Protein AF-A0A1E7EYI9-F1 (afdb_monomer_lite)

Foldseek 3Di:
DVVVVVLVVVLVVLVVVCCVVWNFDKDKDWPQADPVRDTDIDIDGHTPDPVNVVSVVVSLVSVLVVLVVVLVVLVVCVVVVPPDPLSVLVNVLSVLLNVLSVVVVVQCVVQPPDPVSNVVSVVVSVVVNVVSSVCSNCVVVVVVVVVVPPDPPPPVPPPDDDDDDDDDDDDDDDDDDDPDDDPPDPDPPPPPDPVCVVVVVVVVVVVVVVVVVVVVVPDD

pLDDT: mean 71.04, std 18.63, range [28.47, 92.75]

Radius of gyration: 35.85 Å; chains: 1; bounding box: 92×40×116 Å

Sequence (220 aa):
MMPFIVLLALNFIFLIVWTVKDPLVWKRIDLGRDSEGTFLSVGLCAASGKTSAVMFGLIVTINIVAVAFASVQAYQTRHLSVAYHESKFVGLSLASILQSLLIGIPLLFITNQNSVAKYSIRTILVFAICMSVLCFIFLPKMNRGKNTTGHTNRSSSFMSGSRRGKSNITSSNMTQSTDGNIKSSRYIKVRSNGNNTAVNEEIERLKEEVKRLQIIVAQP

Organism: NCBI:txid635003

Structure (mmCIF, N/CA/C/O backbone):
data_AF-A0A1E7EYI9-F1
#
_entry.id   AF-A0A1E7EYI9-F1
#
loop_
_atom_site.group_PDB
_atom_site.id
_atom_site.type_symbol
_atom_site.label_atom_id
_atom_site.label_alt_id
_atom_site.label_comp_id
_atom_site.label_asym_id
_atom_site.label_entity_id
_atom_site.label_seq_id
_atom_site.pdbx_PDB_ins_code
_atom_site.Cartn_x
_atom_site.Cartn_y
_atom_site.Cartn_z
_atom_site.occupancy
_atom_site.B_iso_or_equiv
_atom_site.auth_seq_id
_atom_site.auth_comp_id
_atom_site.auth_asym_id
_atom_site.auth_atom_id
_atom_site.pdbx_PDB_model_num
ATOM 1 N N . MET A 1 1 ? -13.500 -12.392 13.249 1.00 69.69 1 MET A N 1
ATOM 2 C CA . MET A 1 1 ? -12.487 -13.279 12.629 1.00 69.69 1 MET A CA 1
ATOM 3 C C . MET A 1 1 ? -12.899 -13.721 11.227 1.00 69.69 1 MET A C 1
ATOM 5 O O . MET A 1 1 ? -12.177 -13.415 10.293 1.00 69.69 1 MET A O 1
ATOM 9 N N . MET A 1 2 ? -14.064 -14.362 11.053 1.00 80.56 2 MET A N 1
ATOM 10 C CA . MET A 1 2 ? -14.561 -14.817 9.739 1.00 80.56 2 MET A CA 1
ATOM 11 C C . MET A 1 2 ? -14.474 -13.783 8.594 1.00 80.56 2 MET A C 1
ATOM 13 O O . MET A 1 2 ? -13.880 -14.114 7.572 1.00 80.56 2 MET A O 1
ATOM 17 N N . PRO A 1 3 ? -14.947 -12.525 8.737 1.00 83.62 3 PRO A N 1
ATOM 18 C CA . PRO A 1 3 ? -14.882 -11.558 7.633 1.00 83.62 3 PRO A CA 1
ATOM 19 C C . PRO A 1 3 ? -13.445 -11.200 7.225 1.00 83.62 3 PRO A C 1
ATOM 21 O O . PRO A 1 3 ? -13.175 -10.959 6.053 1.00 83.62 3 PRO A O 1
ATOM 24 N N . PHE A 1 4 ? -12.505 -11.217 8.174 1.00 82.69 4 PHE A N 1
ATOM 25 C CA . PHE A 1 4 ? -11.091 -10.961 7.903 1.00 82.69 4 PHE A CA 1
ATOM 26 C C . PHE A 1 4 ? -10.456 -12.098 7.094 1.00 82.69 4 PHE A C 1
ATOM 28 O O . PHE A 1 4 ? -9.744 -11.843 6.128 1.00 82.69 4 PHE A O 1
ATOM 35 N N . ILE A 1 5 ? -10.761 -13.350 7.450 1.00 87.06 5 ILE A N 1
ATOM 36 C CA . ILE A 1 5 ? -10.254 -14.535 6.744 1.00 87.06 5 ILE A CA 1
ATOM 37 C C . ILE A 1 5 ? -10.774 -14.563 5.305 1.00 87.06 5 ILE A C 1
ATOM 39 O O . ILE A 1 5 ? -9.998 -14.803 4.386 1.00 87.06 5 ILE A O 1
ATOM 43 N N . VAL A 1 6 ? -12.060 -14.265 5.099 1.00 88.62 6 VAL A N 1
ATOM 44 C CA . VAL A 1 6 ? -12.665 -14.211 3.758 1.00 88.62 6 VAL A CA 1
ATOM 45 C C . VAL A 1 6 ? -11.989 -13.144 2.891 1.00 88.62 6 VAL A C 1
ATOM 47 O O . VAL A 1 6 ? -11.629 -13.419 1.748 1.00 88.62 6 VAL A O 1
ATOM 50 N N . LEU A 1 7 ? -11.754 -11.948 3.438 1.00 84.94 7 LEU A N 1
ATOM 51 C CA . LEU A 1 7 ? -11.106 -10.849 2.716 1.00 84.94 7 LEU A CA 1
ATOM 52 C C . LEU A 1 7 ? -9.644 -11.178 2.365 1.00 84.94 7 LEU A C 1
ATOM 54 O O . LEU A 1 7 ? -9.193 -10.907 1.248 1.00 84.94 7 LEU A O 1
ATOM 58 N N . LEU A 1 8 ? -8.916 -11.801 3.295 1.00 86.12 8 LEU A N 1
ATOM 59 C CA . LEU A 1 8 ? -7.543 -12.255 3.081 1.00 86.12 8 LEU A CA 1
ATOM 60 C C . LEU A 1 8 ? -7.473 -13.353 2.010 1.00 86.12 8 LEU A C 1
ATOM 62 O O . LEU A 1 8 ? -6.647 -13.269 1.103 1.00 86.12 8 LEU A O 1
ATOM 66 N N . ALA A 1 9 ? -8.356 -14.351 2.088 1.00 89.62 9 ALA A N 1
ATOM 67 C CA . ALA A 1 9 ? -8.424 -15.443 1.123 1.00 89.62 9 ALA A CA 1
ATOM 68 C C . ALA A 1 9 ? -8.726 -14.920 -0.287 1.00 89.62 9 ALA A C 1
ATOM 70 O O . ALA A 1 9 ? -8.059 -15.308 -1.242 1.00 89.62 9 ALA A O 1
ATOM 71 N N . LEU A 1 10 ? -9.666 -13.980 -0.414 1.00 88.12 10 LEU A N 1
ATOM 72 C CA . LEU A 1 10 ? -9.989 -13.350 -1.691 1.00 88.12 10 LEU A CA 1
ATOM 73 C C . LEU A 1 10 ? -8.782 -12.601 -2.278 1.00 88.12 10 LEU A C 1
ATOM 75 O O . LEU A 1 10 ? -8.483 -12.777 -3.456 1.00 88.12 10 LEU A O 1
ATOM 79 N N . ASN A 1 11 ? -8.036 -11.839 -1.470 1.00 88.88 11 ASN A N 1
ATOM 80 C CA . ASN A 1 11 ? -6.804 -11.178 -1.928 1.00 88.88 11 ASN A CA 1
ATOM 81 C C . ASN A 1 11 ? -5.748 -12.183 -2.407 1.00 88.88 11 ASN A C 1
ATOM 83 O O . ASN A 1 11 ? -5.130 -11.971 -3.449 1.00 88.88 11 ASN A O 1
ATOM 87 N N . PHE A 1 12 ? -5.566 -13.288 -1.680 1.00 89.06 12 PHE A N 1
ATOM 88 C CA . PHE A 1 12 ? -4.648 -14.356 -2.077 1.00 89.06 12 PHE A CA 1
ATOM 89 C C . PHE A 1 12 ? -5.051 -15.000 -3.403 1.00 89.06 12 PHE A C 1
ATOM 91 O O . PHE A 1 12 ? -4.204 -15.175 -4.274 1.00 89.06 12 PHE A O 1
ATOM 98 N N . ILE A 1 13 ? -6.335 -15.311 -3.585 1.00 91.00 13 ILE A N 1
ATOM 99 C CA . ILE A 1 13 ? -6.849 -15.885 -4.833 1.00 91.00 13 ILE A CA 1
ATOM 100 C C . ILE A 1 13 ? -6.611 -14.917 -5.998 1.00 91.00 13 ILE A C 1
ATOM 102 O O . ILE A 1 13 ? -6.106 -15.333 -7.036 1.00 91.00 13 ILE A O 1
ATOM 106 N N . PHE A 1 14 ? -6.895 -13.623 -5.820 1.00 87.38 14 PHE A N 1
ATOM 107 C CA . PHE A 1 14 ? -6.623 -12.602 -6.838 1.00 87.38 14 PHE A CA 1
ATOM 108 C C . PHE A 1 14 ? -5.134 -12.507 -7.193 1.00 87.38 14 PHE A C 1
ATOM 110 O O . PHE A 1 14 ? -4.786 -12.449 -8.373 1.00 87.38 14 PHE A O 1
ATOM 117 N N . LEU A 1 15 ? -4.254 -12.540 -6.188 1.00 87.69 15 LEU A N 1
ATOM 118 C CA . LEU A 1 15 ? -2.804 -12.559 -6.389 1.00 87.69 15 LEU A CA 1
ATOM 119 C C . LEU A 1 15 ? -2.351 -13.805 -7.156 1.00 87.69 15 LEU A C 1
ATOM 121 O O . LEU A 1 15 ? -1.538 -13.676 -8.065 1.00 87.69 15 LEU A O 1
ATOM 125 N N . ILE A 1 16 ? -2.899 -14.981 -6.837 1.00 89.12 16 ILE A N 1
ATOM 126 C CA . ILE A 1 16 ? -2.586 -16.243 -7.525 1.00 89.12 16 ILE A CA 1
ATOM 127 C C . ILE A 1 16 ? -3.058 -16.207 -8.982 1.00 89.12 16 ILE A C 1
ATOM 129 O O . ILE A 1 16 ? -2.317 -16.581 -9.888 1.00 89.12 16 ILE A O 1
ATOM 133 N N . VAL A 1 17 ? -4.279 -15.735 -9.241 1.00 89.31 17 VAL A N 1
ATOM 134 C CA . VAL A 1 17 ? -4.793 -15.605 -10.613 1.00 89.31 17 VAL A CA 1
ATOM 135 C C . VAL A 1 17 ? -3.907 -14.663 -11.426 1.00 89.31 17 VAL A C 1
ATOM 137 O O . VAL A 1 17 ? -3.595 -14.963 -12.579 1.00 89.31 17 VAL A O 1
ATOM 140 N N . TRP A 1 18 ? -3.458 -13.557 -10.826 1.00 86.94 18 TRP A N 1
ATOM 141 C CA . TRP A 1 18 ? -2.554 -12.623 -11.487 1.00 86.94 18 TRP A CA 1
ATOM 142 C C . TRP A 1 18 ? -1.176 -13.239 -11.761 1.00 86.94 18 TRP A C 1
ATOM 144 O O . TRP A 1 18 ? -0.714 -13.161 -12.896 1.00 86.94 18 TRP A O 1
ATOM 154 N N . THR A 1 19 ? -0.548 -13.914 -10.792 1.00 85.56 19 THR A N 1
ATOM 155 C CA . THR A 1 19 ? 0.770 -14.542 -10.997 1.00 85.56 19 THR A CA 1
ATOM 156 C C . THR A 1 19 ? 0.746 -15.680 -12.014 1.00 85.56 19 THR A C 1
ATOM 158 O O . THR A 1 19 ? 1.740 -15.877 -12.709 1.00 85.56 19 THR A O 1
ATOM 161 N N . VAL A 1 20 ? -0.375 -16.398 -12.147 1.00 87.31 20 VAL A N 1
ATOM 162 C CA . VAL A 1 20 ? -0.543 -17.454 -13.159 1.00 87.31 20 VAL A CA 1
ATOM 163 C C . VAL A 1 20 ? -0.826 -16.876 -14.550 1.00 87.31 20 VAL A C 1
ATOM 165 O O . VAL A 1 20 ? -0.319 -17.399 -15.541 1.00 87.31 20 VAL A O 1
ATOM 168 N N . LYS A 1 21 ? -1.642 -15.817 -14.658 1.00 85.00 21 LYS A N 1
ATOM 169 C CA . LYS A 1 21 ? -2.025 -15.229 -15.955 1.00 85.00 21 LYS A CA 1
ATOM 170 C C . LYS A 1 21 ? -0.984 -14.270 -16.532 1.00 85.00 21 LYS A C 1
ATOM 172 O O . LYS A 1 21 ? -0.848 -14.223 -17.750 1.00 85.00 21 LYS A O 1
ATOM 177 N N . ASP A 1 22 ? -0.291 -13.504 -15.694 1.00 84.06 22 ASP A N 1
ATOM 178 C CA . ASP A 1 22 ? 0.732 -12.535 -16.111 1.00 84.06 22 ASP A CA 1
ATOM 179 C C . ASP A 1 22 ? 1.918 -12.586 -15.128 1.00 84.06 22 ASP A C 1
ATOM 181 O O . ASP A 1 22 ? 2.028 -11.742 -14.228 1.00 84.06 22 ASP A O 1
ATOM 185 N N . PRO A 1 23 ? 2.782 -13.617 -15.240 1.00 85.31 23 PRO A N 1
ATOM 186 C CA . PRO A 1 23 ? 3.937 -13.756 -14.369 1.00 85.31 23 PRO A CA 1
ATOM 187 C C . PRO A 1 23 ? 4.899 -12.582 -14.567 1.00 85.31 23 PRO A C 1
ATOM 189 O O . PRO A 1 23 ? 5.148 -12.117 -15.680 1.00 85.31 23 PRO A O 1
ATOM 192 N N . LEU A 1 24 ? 5.483 -12.110 -13.467 1.00 82.69 24 LEU A N 1
ATOM 193 C CA . LEU A 1 24 ? 6.462 -11.032 -13.501 1.00 82.69 24 LEU A CA 1
ATOM 194 C C . LEU A 1 24 ? 7.796 -11.579 -14.037 1.00 82.69 24 LEU A C 1
ATOM 196 O O . LEU A 1 24 ? 8.537 -12.243 -13.314 1.00 82.69 24 LEU A O 1
ATOM 200 N N . VAL A 1 25 ? 8.091 -11.330 -15.313 1.00 85.81 25 VAL A N 1
ATOM 201 C CA . VAL A 1 25 ? 9.287 -11.867 -15.981 1.00 85.81 25 VAL A CA 1
ATOM 202 C C . VAL A 1 25 ? 10.478 -10.934 -15.774 1.00 85.81 25 VAL A C 1
ATOM 204 O O . VAL A 1 25 ? 10.350 -9.708 -15.825 1.00 85.81 25 VAL A O 1
ATOM 207 N N . TRP A 1 26 ? 11.658 -11.515 -15.561 1.00 83.38 26 TRP A N 1
ATOM 208 C CA . TRP A 1 26 ? 12.913 -10.769 -15.551 1.00 83.38 26 TRP A CA 1
ATOM 209 C C . TRP A 1 26 ? 13.211 -10.202 -16.943 1.00 83.38 26 TRP A C 1
ATOM 211 O O . TRP A 1 26 ? 13.339 -10.948 -17.915 1.00 83.38 26 TRP A O 1
ATOM 221 N N . LYS A 1 27 ? 13.343 -8.879 -17.037 1.00 83.88 27 LYS A N 1
ATOM 222 C CA . LYS A 1 27 ? 13.753 -8.161 -18.242 1.00 83.88 27 LYS A CA 1
ATOM 223 C C . LYS A 1 27 ? 14.987 -7.324 -17.949 1.00 83.88 27 LYS A C 1
ATOM 225 O O . LYS A 1 27 ? 15.098 -6.678 -16.909 1.00 83.88 27 LYS A O 1
ATOM 230 N N . ARG A 1 28 ? 15.915 -7.330 -18.898 1.00 80.94 28 ARG A N 1
ATOM 231 C CA . ARG A 1 28 ? 17.113 -6.500 -18.871 1.00 80.94 28 ARG A CA 1
ATOM 232 C C . ARG A 1 28 ? 16.882 -5.308 -19.797 1.00 80.94 28 ARG A C 1
ATOM 234 O O . ARG A 1 28 ? 16.432 -5.498 -20.922 1.00 80.94 28 ARG A O 1
ATOM 241 N N . ILE A 1 29 ? 17.113 -4.103 -19.288 1.00 81.12 29 ILE A N 1
ATOM 242 C CA . ILE A 1 29 ? 16.983 -2.854 -20.037 1.00 81.12 29 ILE A CA 1
ATOM 243 C C . ILE A 1 29 ? 18.345 -2.192 -20.099 1.00 81.12 29 ILE A C 1
ATOM 245 O O . ILE A 1 29 ? 18.996 -1.998 -19.069 1.00 81.12 29 ILE A O 1
ATOM 249 N N . ASP A 1 30 ? 18.746 -1.826 -21.305 1.00 80.75 30 ASP A N 1
ATOM 250 C CA . ASP A 1 30 ? 20.013 -1.159 -21.542 1.00 80.75 30 ASP A CA 1
ATOM 251 C C . ASP A 1 30 ? 19.820 0.347 -21.357 1.00 80.75 30 ASP A C 1
ATOM 253 O O . ASP A 1 30 ? 19.007 0.976 -22.032 1.00 80.75 30 ASP A O 1
ATOM 257 N N . LEU A 1 31 ? 20.548 0.920 -20.397 1.00 77.38 31 LEU A N 1
ATOM 258 C CA . LEU A 1 31 ? 20.521 2.348 -20.066 1.00 77.38 31 LEU A CA 1
ATOM 259 C C . LEU A 1 31 ? 21.464 3.170 -20.958 1.00 77.38 31 LEU A C 1
ATOM 261 O O . LEU A 1 31 ? 21.611 4.373 -20.761 1.00 77.38 31 LEU A O 1
ATOM 265 N N . GLY A 1 32 ? 22.090 2.527 -21.944 1.00 80.12 32 GLY A N 1
ATOM 266 C CA . GLY A 1 32 ? 23.050 3.140 -22.849 1.00 80.12 32 GLY A CA 1
ATOM 267 C C . GLY A 1 32 ? 24.494 2.911 -22.415 1.00 80.12 32 GLY A C 1
ATOM 268 O O . GLY A 1 32 ? 24.833 1.900 -21.795 1.00 80.12 32 GLY A O 1
ATOM 269 N N . ARG A 1 33 ? 25.362 3.835 -22.819 1.00 79.94 33 ARG A N 1
ATOM 270 C CA . ARG A 1 33 ? 26.811 3.760 -22.648 1.00 79.94 33 ARG A CA 1
ATOM 271 C C . ARG A 1 33 ? 27.258 4.815 -21.641 1.00 79.94 33 ARG A C 1
ATOM 273 O O . ARG A 1 33 ? 26.866 5.971 -21.770 1.00 79.94 33 ARG A O 1
ATOM 280 N N . ASP A 1 34 ? 28.051 4.403 -20.661 1.00 77.69 34 ASP A N 1
ATOM 281 C CA . ASP A 1 34 ? 28.654 5.311 -19.684 1.00 77.69 34 ASP A CA 1
ATOM 282 C C . ASP A 1 34 ? 29.734 6.194 -20.343 1.00 77.69 34 ASP A C 1
ATOM 284 O O . ASP A 1 34 ? 30.169 5.909 -21.463 1.00 77.69 34 ASP A O 1
ATOM 288 N N . SER A 1 35 ? 30.197 7.247 -19.665 1.00 78.62 35 SER A N 1
ATOM 289 C CA . SER A 1 35 ? 31.243 8.160 -20.172 1.00 78.62 35 SER A CA 1
ATOM 290 C C . SER A 1 35 ? 32.548 7.445 -20.564 1.00 78.62 35 SER A C 1
ATOM 292 O O . SER A 1 35 ? 33.260 7.909 -21.450 1.00 78.62 35 SER A O 1
ATOM 294 N N . GLU A 1 36 ? 32.810 6.282 -19.964 1.00 81.44 36 GLU A N 1
ATOM 295 C CA . GLU A 1 36 ? 33.945 5.380 -20.223 1.00 81.44 36 GLU A CA 1
ATOM 296 C C . GLU A 1 36 ? 33.729 4.417 -21.410 1.00 81.44 36 GLU A C 1
ATOM 298 O O . GLU A 1 36 ? 34.591 3.609 -21.742 1.00 81.44 36 GLU A O 1
ATOM 303 N N . GLY A 1 37 ? 32.565 4.443 -22.062 1.00 77.88 37 GLY A N 1
ATOM 304 C CA . GLY A 1 37 ? 32.274 3.553 -23.186 1.00 77.88 37 GLY A CA 1
ATOM 305 C C . GLY A 1 37 ? 31.673 2.190 -22.812 1.00 77.88 37 GLY A C 1
ATOM 306 O O . GLY A 1 37 ? 31.303 1.416 -23.702 1.00 77.88 37 GLY A O 1
ATOM 307 N N . THR A 1 38 ? 31.504 1.915 -21.517 1.00 80.31 38 THR A N 1
ATOM 308 C CA . THR A 1 38 ? 30.941 0.661 -20.991 1.00 80.31 38 THR A CA 1
ATOM 309 C C . THR A 1 38 ? 29.417 0.622 -21.126 1.00 80.31 38 THR A C 1
ATOM 311 O O . THR A 1 38 ? 28.736 1.620 -20.904 1.00 80.31 38 THR A O 1
ATOM 314 N N . PHE A 1 39 ? 28.857 -0.538 -21.481 1.00 77.25 39 PHE A N 1
ATOM 315 C CA . PHE A 1 39 ? 27.406 -0.738 -21.546 1.00 77.25 39 PHE A CA 1
ATOM 316 C C . PHE A 1 39 ? 26.809 -0.839 -20.136 1.00 77.25 39 PHE A C 1
ATOM 318 O O . PHE A 1 39 ? 27.132 -1.765 -19.389 1.00 77.25 39 PHE A O 1
ATOM 325 N N . LEU A 1 40 ? 25.912 0.085 -19.782 1.00 80.25 40 LEU A N 1
ATOM 326 C CA . LEU A 1 40 ? 25.174 0.054 -18.524 1.00 80.25 40 LEU A CA 1
ATOM 327 C C . LEU A 1 40 ? 23.829 -0.637 -18.749 1.00 80.25 40 LEU A C 1
ATOM 329 O O . LEU A 1 40 ? 22.999 -0.182 -19.534 1.00 80.25 40 LEU A O 1
ATOM 333 N N . SER A 1 41 ? 23.597 -1.739 -18.042 1.00 79.75 41 SER A N 1
ATOM 334 C CA . SER A 1 41 ? 22.381 -2.536 -18.187 1.00 79.75 41 SER A CA 1
ATOM 335 C C . SER A 1 41 ? 21.798 -2.856 -16.817 1.00 79.75 41 SER A C 1
ATOM 337 O O . SER A 1 41 ? 22.518 -3.292 -15.917 1.00 79.75 41 SER A O 1
ATOM 339 N N . VAL A 1 42 ? 20.494 -2.628 -16.641 1.00 82.19 42 VAL A N 1
ATOM 340 C CA . VAL A 1 42 ? 19.778 -2.897 -15.387 1.00 82.19 42 VAL A CA 1
ATOM 341 C C . VAL A 1 42 ? 18.760 -4.004 -15.577 1.00 82.19 42 VAL A C 1
ATOM 343 O O . VAL A 1 42 ? 18.064 -4.088 -16.586 1.00 82.19 42 VAL A O 1
ATOM 346 N N . GLY A 1 43 ? 18.665 -4.870 -14.577 1.00 82.44 43 GLY A N 1
ATOM 347 C CA . GLY A 1 43 ? 17.665 -5.920 -14.535 1.00 82.44 43 GLY A CA 1
ATOM 348 C C . GLY A 1 43 ? 16.470 -5.514 -13.688 1.00 82.44 43 GLY A C 1
ATOM 349 O O . GLY A 1 43 ? 16.636 -5.052 -12.559 1.00 82.44 43 GLY A O 1
ATOM 350 N N . LEU A 1 44 ? 15.264 -5.689 -14.221 1.00 83.56 44 LEU A N 1
ATOM 351 C CA . LEU A 1 44 ? 14.034 -5.516 -13.465 1.00 83.56 44 LEU A CA 1
ATOM 352 C C . LEU A 1 44 ? 12.994 -6.571 -13.821 1.00 83.56 44 LEU A C 1
ATOM 354 O O . LEU A 1 44 ? 12.940 -7.072 -14.939 1.00 83.56 44 LEU A O 1
ATOM 358 N N . CYS A 1 45 ? 12.139 -6.904 -12.861 1.00 84.94 45 CYS A N 1
ATOM 359 C CA . CYS A 1 45 ? 10.975 -7.731 -13.141 1.00 84.94 45 CYS A CA 1
ATOM 360 C C . CYS A 1 45 ? 9.853 -6.830 -13.660 1.00 84.94 45 CYS A C 1
ATOM 362 O O . CYS A 1 45 ? 9.371 -5.952 -12.939 1.00 84.94 45 CYS A O 1
ATOM 364 N N . ALA A 1 46 ? 9.448 -7.040 -14.908 1.00 79.00 46 ALA A N 1
ATOM 365 C CA . ALA A 1 46 ? 8.352 -6.319 -15.535 1.00 79.00 46 ALA A CA 1
ATOM 366 C C . ALA A 1 46 ? 7.357 -7.310 -16.121 1.00 79.00 46 ALA A C 1
ATOM 368 O O . ALA A 1 46 ? 7.723 -8.237 -16.843 1.00 79.00 46 ALA A O 1
ATOM 369 N N . ALA A 1 47 ? 6.081 -7.071 -15.848 1.00 80.06 47 ALA A N 1
ATOM 370 C CA . ALA A 1 47 ? 5.022 -7.754 -16.561 1.00 80.06 47 ALA A CA 1
ATOM 371 C C . ALA A 1 47 ? 4.947 -7.232 -18.004 1.00 80.06 47 ALA A C 1
ATOM 373 O O . ALA A 1 47 ? 5.234 -6.064 -18.283 1.00 80.06 47 ALA A O 1
ATOM 374 N N . SER A 1 48 ? 4.610 -8.118 -18.939 1.00 72.62 48 SER A N 1
ATOM 375 C CA . SER A 1 48 ? 4.574 -7.783 -20.369 1.00 72.62 48 SER A CA 1
ATOM 376 C C . SER A 1 48 ? 3.273 -7.095 -20.785 1.00 72.62 48 SER A C 1
ATOM 378 O O . SER A 1 48 ? 3.278 -6.345 -21.758 1.00 72.62 48 SER A O 1
ATOM 380 N N . GLY A 1 49 ? 2.162 -7.341 -20.083 1.00 74.62 49 GLY A N 1
ATOM 381 C CA . GLY A 1 49 ? 0.842 -6.846 -20.472 1.00 74.62 49 GLY A CA 1
ATOM 382 C C . GLY A 1 49 ? 0.436 -5.539 -19.790 1.00 74.62 49 GLY A C 1
ATOM 383 O O . GLY A 1 49 ? 0.715 -5.327 -18.612 1.00 74.62 49 GLY A O 1
ATOM 384 N N . LYS A 1 50 ? -0.350 -4.703 -20.490 1.00 78.06 50 LYS A N 1
ATOM 385 C CA . LYS A 1 50 ? -1.115 -3.590 -19.876 1.00 78.06 50 LYS A CA 1
ATOM 386 C C . LYS A 1 50 ? -2.060 -4.097 -18.776 1.00 78.06 50 LYS A C 1
ATOM 388 O O . LYS A 1 50 ? -2.331 -3.386 -17.813 1.00 78.06 50 LYS A O 1
ATOM 393 N N . THR A 1 51 ? -2.503 -5.347 -18.902 1.00 79.94 51 THR A N 1
ATOM 394 C CA . THR A 1 51 ? -3.337 -6.063 -17.934 1.00 79.94 51 THR A CA 1
ATOM 395 C C . THR A 1 51 ? -2.704 -6.113 -16.543 1.00 79.94 51 THR A C 1
ATOM 397 O O . THR A 1 51 ? -3.411 -5.886 -15.567 1.00 79.94 51 THR A O 1
ATOM 400 N N . SER A 1 52 ? -1.387 -6.312 -16.423 1.00 80.31 52 SER A N 1
ATOM 401 C CA . SER A 1 52 ? -0.704 -6.317 -15.120 1.00 80.31 52 SER A CA 1
ATOM 402 C C . SER A 1 52 ? -0.813 -5.003 -14.355 1.00 80.31 52 SER A C 1
ATOM 404 O O . SER A 1 52 ? -1.045 -5.016 -13.151 1.00 80.31 52 SER A O 1
ATOM 406 N N . ALA A 1 53 ? -0.674 -3.867 -15.042 1.00 82.25 53 ALA A N 1
ATOM 407 C CA . ALA A 1 53 ? -0.761 -2.554 -14.419 1.00 82.25 53 ALA A CA 1
ATOM 408 C C . ALA A 1 53 ? -2.183 -2.296 -13.902 1.00 82.25 53 ALA A C 1
ATOM 410 O O . ALA A 1 53 ? -2.354 -1.781 -12.798 1.00 82.25 53 ALA A O 1
ATOM 411 N N . VAL A 1 54 ? -3.196 -2.720 -14.668 1.00 85.88 54 VAL A N 1
ATOM 412 C CA . VAL A 1 54 ? -4.610 -2.643 -14.269 1.00 85.88 54 VAL A CA 1
ATOM 413 C C . VAL A 1 54 ? -4.895 -3.556 -13.073 1.00 85.88 54 VAL A C 1
ATOM 415 O O . VAL A 1 54 ? -5.513 -3.112 -12.110 1.00 85.88 54 VAL A O 1
ATOM 418 N N . MET A 1 55 ? -4.413 -4.802 -13.092 1.00 83.81 55 MET A N 1
ATOM 419 C CA . MET A 1 55 ? -4.601 -5.764 -11.995 1.00 83.81 55 MET A CA 1
ATOM 420 C C . MET A 1 55 ? -3.904 -5.313 -10.711 1.00 83.81 55 MET A C 1
ATOM 422 O O . MET A 1 55 ? -4.502 -5.347 -9.637 1.00 83.81 55 MET A O 1
ATOM 426 N N . PHE A 1 56 ? -2.668 -4.821 -10.819 1.00 84.38 56 PHE A N 1
ATOM 427 C CA . PHE A 1 56 ? -1.945 -4.231 -9.697 1.00 84.38 56 PHE A CA 1
ATOM 428 C C . PHE A 1 56 ? -2.697 -3.029 -9.119 1.00 84.38 56 PHE A C 1
ATOM 430 O O . PHE A 1 56 ? -2.890 -2.951 -7.907 1.00 84.38 56 PHE A O 1
ATOM 437 N N . GLY A 1 57 ? -3.166 -2.122 -9.983 1.00 86.94 57 GLY A N 1
ATOM 438 C CA . GLY A 1 57 ? -3.972 -0.974 -9.577 1.00 86.94 57 GLY A CA 1
ATOM 439 C C . GLY A 1 57 ? -5.234 -1.397 -8.828 1.00 86.94 57 GLY A C 1
ATOM 440 O O . GLY A 1 57 ? -5.486 -0.897 -7.737 1.00 86.94 57 GLY A O 1
ATOM 441 N N . LEU A 1 58 ? -5.970 -2.379 -9.354 1.00 87.44 58 LEU A N 1
ATOM 442 C CA . LEU A 1 58 ? -7.184 -2.906 -8.731 1.00 87.44 58 LEU A CA 1
ATOM 443 C C . LEU A 1 58 ? -6.912 -3.495 -7.339 1.00 87.44 58 LEU A C 1
ATOM 445 O O . LEU A 1 58 ? -7.633 -3.186 -6.392 1.00 87.44 58 LEU A O 1
ATOM 449 N N . ILE A 1 59 ? -5.854 -4.300 -7.195 1.00 87.56 59 ILE A N 1
ATOM 450 C CA . ILE A 1 59 ? -5.446 -4.873 -5.904 1.00 87.56 59 ILE A CA 1
ATOM 451 C C . ILE A 1 59 ? -5.111 -3.759 -4.912 1.00 87.56 59 ILE A C 1
ATOM 453 O O . ILE A 1 59 ? -5.591 -3.777 -3.778 1.00 87.56 59 ILE A O 1
ATOM 457 N N . VAL A 1 60 ? -4.321 -2.769 -5.331 1.00 87.25 60 VAL A N 1
ATOM 458 C CA . VAL A 1 60 ? -3.966 -1.622 -4.488 1.00 87.25 60 VAL A CA 1
ATOM 459 C C . VAL A 1 60 ? -5.221 -0.861 -4.057 1.00 87.25 60 VAL A C 1
ATOM 461 O O . VAL A 1 60 ? -5.380 -0.587 -2.869 1.00 87.25 60 VAL A O 1
ATOM 464 N N . THR A 1 61 ? -6.153 -0.588 -4.974 1.00 88.50 61 THR A N 1
ATOM 465 C CA . THR A 1 61 ? -7.422 0.083 -4.664 1.00 88.50 61 THR A CA 1
ATOM 466 C C . THR A 1 61 ? -8.251 -0.706 -3.653 1.00 88.50 61 THR A C 1
ATOM 468 O O . THR A 1 61 ? -8.691 -0.130 -2.660 1.00 88.50 61 THR A O 1
ATOM 471 N N . ILE A 1 62 ? -8.426 -2.017 -3.846 1.00 88.12 62 ILE A N 1
ATOM 472 C CA . ILE A 1 62 ? -9.180 -2.875 -2.916 1.00 88.12 62 ILE A CA 1
ATOM 473 C C . ILE A 1 62 ? -8.545 -2.850 -1.520 1.00 88.12 62 ILE A C 1
ATOM 475 O O . ILE A 1 62 ? -9.254 -2.715 -0.523 1.00 88.12 62 ILE A O 1
ATOM 479 N N . ASN A 1 63 ? -7.215 -2.924 -1.434 1.00 87.88 63 ASN A N 1
ATOM 480 C CA . ASN A 1 63 ? -6.502 -2.886 -0.158 1.00 87.88 63 ASN A CA 1
ATOM 481 C C . ASN A 1 63 ? -6.627 -1.522 0.536 1.00 87.88 63 ASN A C 1
ATOM 483 O O . ASN A 1 63 ? -6.850 -1.472 1.744 1.00 87.88 63 ASN A O 1
ATOM 487 N N . ILE A 1 64 ? -6.560 -0.414 -0.208 1.00 87.50 64 ILE A N 1
ATOM 488 C CA . ILE A 1 64 ? -6.771 0.932 0.346 1.00 87.50 64 ILE A CA 1
ATOM 489 C C . ILE A 1 64 ? -8.196 1.081 0.878 1.00 87.50 64 ILE A C 1
ATOM 491 O O . ILE A 1 64 ? -8.378 1.563 1.994 1.00 87.50 64 ILE A O 1
ATOM 495 N N . VAL A 1 65 ? -9.202 0.639 0.119 1.00 89.12 65 VAL A N 1
ATOM 496 C CA . VAL A 1 65 ? -10.607 0.678 0.553 1.00 89.12 65 VAL A CA 1
ATOM 497 C C . VAL A 1 65 ? -10.809 -0.178 1.803 1.00 89.12 65 VAL A C 1
ATOM 499 O O . VAL A 1 65 ? -11.465 0.266 2.744 1.00 89.12 65 VAL A O 1
ATOM 502 N N . ALA A 1 66 ? -10.199 -1.364 1.866 1.00 87.62 66 ALA A N 1
ATOM 503 C CA . ALA A 1 66 ? -10.253 -2.222 3.046 1.00 87.62 66 ALA A CA 1
ATOM 504 C C . ALA A 1 66 ? -9.620 -1.550 4.279 1.00 87.62 66 ALA A C 1
ATOM 506 O O . ALA A 1 66 ? -10.211 -1.563 5.360 1.00 87.62 66 ALA A O 1
ATOM 507 N N . VAL A 1 67 ? -8.456 -0.911 4.120 1.00 85.75 67 VAL A N 1
ATOM 508 C CA . VAL A 1 67 ? -7.788 -0.156 5.195 1.00 85.75 67 VAL A CA 1
ATOM 509 C C . VAL A 1 67 ? -8.613 1.063 5.616 1.00 85.75 67 VAL A C 1
ATOM 511 O O . VAL A 1 67 ? -8.735 1.337 6.811 1.00 85.75 67 VAL A O 1
ATOM 514 N N . ALA A 1 68 ? -9.226 1.780 4.674 1.00 87.12 68 ALA A N 1
ATOM 515 C CA . ALA A 1 68 ? -10.106 2.907 4.965 1.00 87.12 68 ALA A CA 1
ATOM 516 C C . ALA A 1 68 ? -11.350 2.456 5.745 1.00 87.12 68 ALA A C 1
ATOM 518 O O . ALA A 1 68 ? -11.684 3.044 6.771 1.00 87.12 68 ALA A O 1
ATOM 519 N N . PHE A 1 69 ? -11.986 1.360 5.327 1.00 88.06 69 PHE A N 1
ATOM 520 C CA . PHE A 1 69 ? -13.124 0.774 6.029 1.00 88.06 69 PHE A CA 1
ATOM 521 C C . PHE A 1 69 ? -12.749 0.307 7.442 1.00 88.06 69 PHE A C 1
ATOM 523 O O . PHE A 1 69 ? -13.478 0.579 8.396 1.00 88.06 69 PHE A O 1
ATOM 530 N N . ALA A 1 70 ? -11.580 -0.318 7.608 1.00 84.25 70 ALA A N 1
ATOM 531 C CA . ALA A 1 70 ? -11.045 -0.678 8.921 1.00 84.25 70 ALA A CA 1
ATOM 532 C C . ALA A 1 70 ? -10.789 0.559 9.798 1.00 84.25 70 ALA A C 1
ATOM 534 O O . ALA A 1 70 ? -11.069 0.544 10.996 1.00 84.25 70 ALA A O 1
ATOM 535 N N . SER A 1 71 ? -10.314 1.652 9.199 1.00 84.94 71 SER A N 1
ATOM 536 C CA . SER A 1 71 ? -10.082 2.923 9.891 1.00 84.94 71 SER A CA 1
ATOM 537 C C . SER A 1 71 ? -11.397 3.570 10.341 1.00 84.94 71 SER A C 1
ATOM 539 O O . SER A 1 71 ? -11.482 4.062 11.464 1.00 84.94 71 SER A O 1
ATOM 541 N N . VAL A 1 72 ? -12.447 3.514 9.512 1.00 85.12 72 VAL A N 1
ATOM 542 C CA . VAL A 1 72 ? -13.801 3.980 9.863 1.00 85.12 72 VAL A CA 1
ATOM 543 C C . VAL A 1 72 ? -14.395 3.141 10.990 1.00 85.12 72 VAL A C 1
ATOM 545 O O . VAL A 1 72 ? -14.906 3.704 11.954 1.00 85.12 72 VAL A O 1
ATOM 548 N N . GLN A 1 73 ? -14.279 1.813 10.929 1.00 83.94 73 GLN A N 1
ATOM 549 C CA . GLN A 1 73 ? -14.712 0.939 12.022 1.00 83.94 73 GLN A CA 1
ATOM 550 C C . GLN A 1 73 ? -13.959 1.247 13.319 1.00 83.94 73 GLN A C 1
ATOM 552 O O . GLN A 1 73 ? -14.570 1.364 14.380 1.00 83.94 73 GLN A O 1
ATOM 557 N N . ALA A 1 74 ? -12.642 1.446 13.249 1.00 80.56 74 ALA A N 1
ATOM 558 C CA . ALA A 1 74 ? -11.848 1.826 14.412 1.00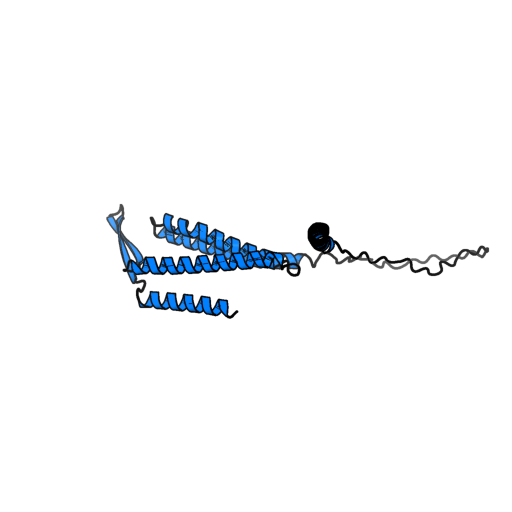 80.56 74 ALA A CA 1
ATOM 559 C C . ALA A 1 74 ? -12.255 3.202 14.968 1.00 80.56 74 ALA A C 1
ATOM 561 O O . ALA A 1 74 ? -12.297 3.384 16.186 1.00 80.56 74 ALA A O 1
ATOM 562 N N . TYR A 1 75 ? -12.611 4.153 14.098 1.00 77.62 75 TYR A N 1
ATOM 563 C CA . TYR A 1 75 ? -13.121 5.462 14.500 1.00 77.62 75 TYR A CA 1
ATOM 564 C C . TYR A 1 75 ? -14.490 5.357 15.179 1.00 77.62 75 TYR A C 1
ATOM 566 O O . TYR A 1 75 ? -14.687 5.930 16.248 1.00 77.62 75 TYR A O 1
ATOM 574 N N . GLN A 1 76 ? -15.412 4.576 14.614 1.00 78.62 76 GLN A N 1
ATOM 575 C CA . GLN A 1 76 ? -16.714 4.322 15.225 1.00 78.62 76 GLN A CA 1
ATOM 576 C C . GLN A 1 76 ? -16.541 3.623 16.575 1.00 78.62 76 GLN A C 1
ATOM 578 O O . GLN A 1 76 ? -17.108 4.059 17.560 1.00 78.62 76 GLN A O 1
ATOM 583 N N . THR A 1 77 ? -15.657 2.642 16.711 1.00 72.44 77 THR A N 1
ATOM 584 C CA . THR A 1 77 ? -15.467 1.939 17.995 1.00 72.44 77 THR A CA 1
ATOM 585 C C . THR A 1 77 ? -14.831 2.826 19.088 1.00 72.44 77 THR A C 1
ATOM 587 O O . THR A 1 77 ? -14.813 2.464 20.265 1.00 72.44 77 THR A O 1
ATOM 590 N N . ARG A 1 78 ? -14.352 4.035 18.747 1.00 66.25 78 ARG A N 1
ATOM 591 C CA . ARG A 1 78 ? -13.768 4.994 19.699 1.00 66.25 78 ARG A CA 1
ATOM 592 C C . ARG A 1 78 ? -14.776 5.536 20.717 1.00 66.25 78 ARG A C 1
ATOM 594 O O . ARG A 1 78 ? -14.360 5.857 21.829 1.00 66.25 78 ARG A O 1
ATOM 601 N N . HIS A 1 79 ? -16.062 5.654 20.369 1.00 61.69 79 HIS A N 1
ATOM 602 C CA . HIS A 1 79 ? -17.079 6.183 21.293 1.00 61.69 79 HIS A CA 1
ATOM 603 C C . HIS A 1 79 ? -17.566 5.134 22.305 1.00 61.69 79 HIS A C 1
ATOM 605 O O . HIS A 1 79 ? -17.894 5.481 23.434 1.00 61.69 79 HIS A O 1
ATOM 611 N N . LEU A 1 80 ? -17.509 3.846 21.950 1.00 62.00 80 LEU A N 1
ATOM 612 C CA . LEU A 1 80 ? -17.867 2.726 22.833 1.00 62.00 80 LEU A CA 1
ATOM 613 C C . LEU A 1 80 ? -16.742 2.355 23.821 1.00 62.00 80 LEU A C 1
ATOM 615 O O . LEU A 1 80 ? -16.900 1.464 24.652 1.00 62.00 80 LEU A O 1
ATOM 619 N N . SER A 1 81 ? -15.588 3.034 23.765 1.00 56.53 81 SER A N 1
ATOM 620 C CA . SER A 1 81 ? -14.361 2.635 24.470 1.00 56.53 81 SER A CA 1
ATOM 621 C C . SER A 1 81 ? -14.298 3.037 25.953 1.00 56.53 81 SER A C 1
ATOM 623 O O . SER A 1 81 ? -13.198 3.195 26.493 1.00 56.53 81 SER A O 1
ATOM 625 N N . VAL A 1 82 ? -15.435 3.201 26.633 1.00 53.34 82 VAL A N 1
ATOM 626 C CA . VAL A 1 82 ? -15.487 3.609 28.053 1.00 53.34 82 VAL A CA 1
ATOM 627 C C . VAL A 1 82 ? -14.710 2.647 28.974 1.00 53.34 82 VAL A C 1
ATOM 629 O O . VAL A 1 82 ? -14.296 3.045 30.058 1.00 53.34 82 VAL A O 1
ATOM 632 N N . ALA A 1 83 ? -14.423 1.419 28.516 1.00 55.53 83 ALA A N 1
ATOM 633 C CA . ALA A 1 83 ? -13.691 0.396 29.268 1.00 55.53 83 ALA A CA 1
ATOM 634 C C . ALA A 1 83 ? -12.204 0.197 28.879 1.00 55.53 83 ALA A C 1
ATOM 636 O O . ALA A 1 83 ? -11.453 -0.376 29.664 1.00 55.53 83 ALA A O 1
ATOM 637 N N . TYR A 1 84 ? -11.729 0.668 27.714 1.00 55.25 84 TYR A N 1
ATOM 638 C CA . TYR A 1 84 ? -10.363 0.373 27.241 1.00 55.25 84 TYR A CA 1
ATOM 639 C C . TYR A 1 84 ? -9.691 1.590 26.595 1.00 55.25 84 TYR A C 1
ATOM 641 O O . TYR A 1 84 ? -9.880 1.889 25.414 1.00 55.25 84 TYR A O 1
ATOM 649 N N . HIS A 1 85 ? -8.796 2.232 27.354 1.00 57.12 85 HIS A N 1
ATOM 650 C CA . HIS A 1 85 ? -7.848 3.247 26.867 1.00 57.12 85 HIS A CA 1
ATOM 651 C C . HIS A 1 85 ? -6.943 2.758 25.709 1.00 57.12 85 HIS A C 1
ATOM 653 O O . HIS A 1 85 ? -6.272 3.570 25.080 1.00 57.12 85 HIS A O 1
ATOM 659 N N . GLU A 1 86 ? -6.936 1.458 25.401 1.00 64.94 86 GLU A N 1
ATOM 660 C CA . GLU A 1 86 ? -6.151 0.815 24.331 1.00 64.94 86 GLU A CA 1
ATOM 661 C C . GLU A 1 86 ? -6.708 1.093 22.932 1.00 64.94 86 GLU A C 1
ATOM 663 O O . GLU A 1 86 ? -5.953 1.302 21.984 1.00 64.94 86 GLU A O 1
ATOM 668 N N . SER A 1 87 ? -8.031 1.187 22.817 1.00 66.50 87 SER A N 1
ATOM 669 C CA . SER A 1 87 ? -8.758 1.317 21.548 1.00 66.50 87 SER A CA 1
ATOM 670 C C . SER A 1 87 ? -8.389 2.593 20.779 1.00 66.50 87 SER A C 1
ATOM 672 O O . SER A 1 87 ? -8.360 2.610 19.550 1.00 66.50 87 SER A O 1
ATOM 674 N N . LYS A 1 88 ? -8.043 3.667 21.505 1.00 69.44 88 LYS A N 1
ATOM 675 C CA . LYS A 1 88 ? -7.619 4.948 20.916 1.00 69.44 88 LYS A CA 1
ATOM 676 C C . LYS A 1 88 ? -6.277 4.840 20.187 1.00 69.44 88 LYS A C 1
ATOM 678 O O . LYS A 1 88 ? -6.104 5.482 19.155 1.00 69.44 88 LYS A O 1
ATOM 683 N N . PHE A 1 89 ? -5.352 4.022 20.690 1.00 73.06 89 PHE A N 1
ATOM 684 C CA . PHE A 1 89 ? -4.039 3.824 20.068 1.00 73.06 89 PHE A CA 1
ATOM 685 C C . PHE A 1 89 ? -4.129 2.955 18.814 1.00 73.06 89 PHE A C 1
ATOM 687 O O . PHE A 1 89 ? -3.411 3.205 17.851 1.00 73.06 89 PHE A O 1
ATOM 694 N N . VAL A 1 90 ? -5.065 2.001 18.787 1.00 77.44 90 VAL A N 1
ATOM 695 C CA . VAL A 1 90 ? -5.357 1.189 17.594 1.00 77.44 90 VAL A CA 1
ATOM 696 C C . VAL A 1 90 ? -5.966 2.043 16.476 1.00 77.44 90 VAL A C 1
ATOM 698 O O . VAL A 1 90 ? -5.583 1.918 15.318 1.00 77.44 90 VAL A O 1
ATOM 701 N N . GLY A 1 91 ? -6.872 2.967 16.810 1.00 75.06 91 GLY A N 1
ATOM 702 C CA . GLY A 1 91 ? -7.380 3.931 15.829 1.00 75.06 91 GLY A CA 1
ATOM 703 C C . GLY A 1 91 ? -6.285 4.859 15.288 1.00 75.06 91 GLY A C 1
ATOM 704 O O . GLY A 1 91 ? -6.272 5.172 14.100 1.00 75.06 91 GLY A O 1
ATOM 705 N N . LEU A 1 92 ? -5.336 5.263 16.141 1.00 77.25 92 LEU A N 1
ATOM 706 C CA . LEU A 1 92 ? -4.211 6.109 15.739 1.00 77.25 92 LEU A CA 1
ATOM 707 C C . LEU A 1 92 ? -3.220 5.366 14.829 1.00 77.25 92 LEU A C 1
ATOM 709 O O . LEU A 1 92 ? -2.780 5.936 13.834 1.00 77.25 92 LEU A O 1
ATOM 713 N N . SER A 1 93 ? -2.913 4.096 15.112 1.00 82.50 93 SER A N 1
ATOM 714 C CA . SER A 1 93 ? -2.025 3.299 14.258 1.00 82.50 93 SER A CA 1
ATOM 715 C C . SER A 1 93 ? -2.623 3.059 12.868 1.00 82.50 93 SER A C 1
ATOM 717 O O . SER A 1 93 ? -1.908 3.175 11.873 1.00 82.50 93 SER A O 1
ATOM 719 N N . LEU A 1 94 ? -3.936 2.815 12.771 1.00 82.69 94 LEU A N 1
ATOM 720 C CA . LEU A 1 94 ? -4.650 2.713 11.491 1.00 82.69 94 LEU A CA 1
ATOM 721 C C . LEU A 1 94 ? -4.613 4.027 10.697 1.00 82.69 94 LEU A C 1
ATOM 723 O O . LEU A 1 94 ? -4.370 4.005 9.490 1.00 82.69 94 LEU A O 1
ATOM 727 N N . ALA A 1 95 ? -4.762 5.174 11.366 1.00 83.25 95 ALA A N 1
ATOM 728 C CA . ALA A 1 95 ? -4.625 6.482 10.726 1.00 83.25 95 ALA A CA 1
ATOM 729 C C . ALA A 1 95 ? -3.206 6.713 10.168 1.00 83.25 95 ALA A C 1
ATOM 731 O O . ALA A 1 95 ? -3.058 7.221 9.057 1.00 83.25 95 ALA A O 1
ATOM 732 N N . SER A 1 96 ? -2.161 6.280 10.884 1.00 84.69 96 SER A N 1
ATOM 733 C CA . SER A 1 96 ? -0.777 6.348 10.394 1.00 84.69 96 SER A CA 1
ATOM 734 C C . SER A 1 96 ? -0.534 5.456 9.174 1.00 84.69 96 SER A C 1
ATOM 736 O O . SER A 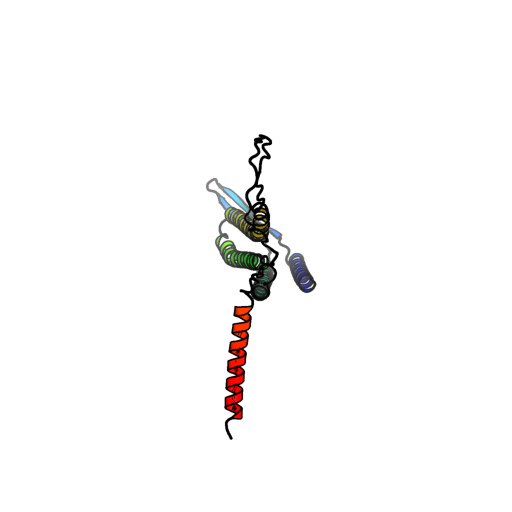1 96 ? 0.198 5.852 8.265 1.00 84.69 96 SER A O 1
ATOM 738 N N . ILE A 1 97 ? -1.162 4.276 9.113 1.00 85.44 97 ILE A N 1
ATOM 739 C CA . ILE A 1 97 ? -1.108 3.401 7.930 1.00 85.44 97 ILE A CA 1
ATOM 740 C C . ILE A 1 97 ? -1.783 4.089 6.740 1.00 85.44 97 ILE A C 1
ATOM 742 O O . ILE A 1 97 ? -1.204 4.139 5.656 1.00 85.44 97 ILE A O 1
ATOM 746 N N . LEU A 1 98 ? -2.965 4.677 6.940 1.00 86.00 98 LEU A N 1
ATOM 747 C CA . LEU A 1 98 ? -3.689 5.394 5.889 1.00 86.00 98 LEU A CA 1
ATOM 748 C C . LEU A 1 98 ? -2.887 6.589 5.344 1.00 86.00 98 LEU A C 1
ATOM 750 O O . LEU A 1 98 ? -2.758 6.746 4.130 1.00 86.00 98 LEU A O 1
ATOM 754 N N . GLN A 1 99 ? -2.291 7.396 6.228 1.00 88.44 99 GLN A N 1
ATOM 755 C CA . GLN A 1 99 ? -1.418 8.511 5.846 1.00 88.44 99 GLN A CA 1
ATOM 756 C C . GLN A 1 99 ? -0.195 8.029 5.053 1.00 88.44 99 GLN A C 1
ATOM 758 O O . GLN A 1 99 ? 0.199 8.641 4.060 1.00 88.44 99 GLN A O 1
ATOM 763 N N . SER A 1 100 ? 0.388 6.905 5.468 1.00 86.69 100 SER A N 1
ATOM 764 C CA . SER A 1 100 ? 1.544 6.310 4.800 1.00 86.69 100 SER A CA 1
ATOM 765 C C . SER A 1 100 ? 1.214 5.800 3.396 1.00 86.69 100 SER A C 1
ATOM 767 O O . SER A 1 100 ? 2.040 5.924 2.495 1.00 86.69 100 SER A O 1
ATOM 769 N N . LEU A 1 101 ? 0.003 5.274 3.180 1.00 86.81 101 LEU A N 1
ATOM 770 C CA . LEU A 1 101 ? -0.482 4.886 1.850 1.00 86.81 1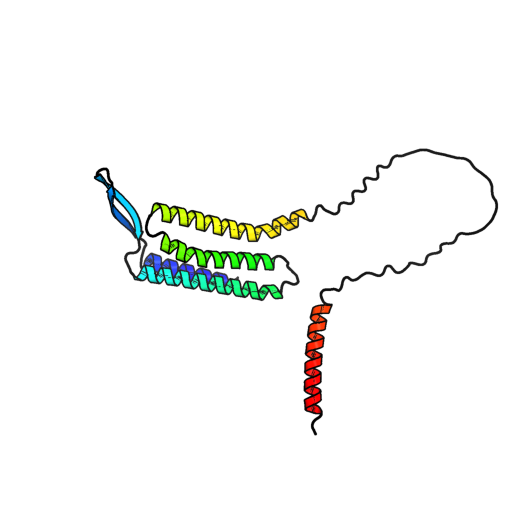01 LEU A CA 1
ATOM 771 C C . LEU A 1 101 ? -0.673 6.110 0.942 1.00 86.81 101 LEU A C 1
ATOM 773 O O . LEU A 1 101 ? -0.246 6.084 -0.211 1.00 86.81 101 LEU A O 1
ATOM 777 N N . LEU A 1 102 ? -1.241 7.197 1.474 1.00 87.50 102 LEU A N 1
ATOM 778 C CA . LEU A 1 102 ? -1.420 8.463 0.751 1.00 87.50 102 LEU A CA 1
ATOM 779 C C . LEU A 1 102 ? -0.095 9.068 0.274 1.00 87.50 102 LEU A C 1
ATOM 781 O O . LEU A 1 102 ? -0.023 9.564 -0.845 1.00 87.50 102 LEU A O 1
ATOM 785 N N . ILE A 1 103 ? 0.954 9.006 1.099 1.00 89.69 103 ILE A N 1
ATOM 786 C CA . ILE A 1 103 ? 2.294 9.507 0.751 1.00 89.69 103 ILE A CA 1
ATOM 787 C C . ILE A 1 103 ? 3.059 8.494 -0.118 1.00 89.69 103 ILE A C 1
ATOM 789 O O . ILE A 1 103 ? 3.806 8.878 -1.016 1.00 89.69 103 ILE A O 1
ATOM 793 N N . GLY A 1 104 ? 2.867 7.194 0.110 1.00 85.56 104 GLY A N 1
ATOM 794 C CA . GLY A 1 104 ? 3.594 6.133 -0.586 1.00 85.56 104 GLY A CA 1
ATOM 795 C C . GLY A 1 104 ? 3.309 6.064 -2.088 1.00 85.56 104 GLY A C 1
ATOM 796 O O . GLY A 1 104 ? 4.231 5.837 -2.869 1.00 85.56 104 GLY A O 1
ATOM 797 N N . ILE A 1 105 ? 2.063 6.302 -2.514 1.00 85.94 105 ILE A N 1
ATOM 798 C CA . ILE A 1 105 ? 1.664 6.268 -3.934 1.00 85.94 105 ILE A CA 1
ATOM 799 C C . ILE A 1 105 ? 2.402 7.326 -4.781 1.00 85.94 105 ILE A C 1
ATOM 801 O O . ILE A 1 105 ? 3.071 6.940 -5.745 1.00 85.94 105 ILE A O 1
ATOM 805 N N . PRO A 1 106 ? 2.354 8.635 -4.460 1.00 87.56 106 PRO A N 1
ATOM 806 C CA . PRO A 1 106 ? 3.091 9.643 -5.223 1.00 87.56 106 PRO A CA 1
ATOM 807 C C . PRO A 1 106 ? 4.608 9.455 -5.102 1.00 87.56 106 PRO A C 1
ATOM 809 O O . PRO A 1 106 ? 5.334 9.671 -6.074 1.00 87.56 106 PRO A O 1
ATOM 812 N N . LEU A 1 107 ? 5.096 8.971 -3.954 1.00 86.56 107 LEU A N 1
ATOM 813 C CA . LEU A 1 107 ? 6.515 8.676 -3.759 1.00 86.56 107 LEU A CA 1
ATOM 814 C C . LEU A 1 107 ? 7.011 7.533 -4.666 1.00 86.56 107 LEU A C 1
ATOM 816 O O . LEU A 1 107 ? 8.146 7.549 -5.142 1.00 86.56 107 LEU A O 1
ATOM 820 N N . LEU A 1 108 ? 6.159 6.551 -4.960 1.00 82.81 108 LEU A N 1
ATOM 821 C CA . LEU A 1 108 ? 6.458 5.496 -5.930 1.00 82.81 108 LEU A CA 1
ATOM 822 C C . LEU A 1 108 ? 6.468 6.011 -7.374 1.00 82.81 108 LEU A C 1
ATOM 824 O O . LEU A 1 108 ? 7.217 5.483 -8.196 1.00 82.81 108 LEU A O 1
ATOM 828 N N . PHE A 1 109 ? 5.659 7.025 -7.679 1.00 84.38 109 PHE A N 1
ATOM 829 C CA . PHE A 1 109 ? 5.585 7.623 -9.010 1.00 84.38 109 PHE A CA 1
ATOM 830 C C . PHE A 1 109 ? 6.809 8.497 -9.319 1.00 84.38 109 PHE A C 1
ATOM 832 O O . PHE A 1 109 ? 7.398 8.374 -10.393 1.00 84.38 109 PHE A O 1
ATOM 839 N N . ILE A 1 110 ? 7.243 9.322 -8.359 1.00 86.38 110 ILE A N 1
ATOM 840 C CA . ILE A 1 110 ? 8.362 10.260 -8.552 1.00 86.38 110 ILE A CA 1
ATOM 841 C C . ILE A 1 110 ? 9.710 9.551 -8.751 1.00 86.38 110 ILE A C 1
ATOM 843 O O . ILE A 1 110 ? 10.580 10.035 -9.469 1.00 86.38 110 ILE A O 1
ATOM 847 N N . THR A 1 111 ? 9.888 8.365 -8.166 1.00 82.44 111 THR A N 1
ATOM 848 C CA . THR A 1 111 ? 11.171 7.644 -8.171 1.00 82.44 111 THR A CA 1
ATOM 849 C C . THR A 1 111 ? 11.415 6.783 -9.425 1.00 82.44 111 THR A C 1
ATOM 851 O O . THR A 1 111 ? 12.322 5.955 -9.465 1.00 82.44 111 THR A O 1
ATOM 854 N N . ASN A 1 112 ? 10.637 6.957 -10.495 1.00 73.75 112 ASN A N 1
ATOM 855 C CA . ASN A 1 112 ? 10.788 6.144 -11.710 1.00 73.75 112 ASN A CA 1
ATOM 856 C C . ASN A 1 112 ? 12.060 6.422 -12.533 1.00 73.75 112 ASN A C 1
ATOM 858 O O . ASN A 1 112 ? 12.347 5.651 -13.442 1.00 73.75 112 ASN A O 1
ATOM 862 N N . GLN A 1 113 ? 12.826 7.468 -12.212 1.00 74.00 113 GLN A N 1
ATOM 863 C CA . GLN A 1 113 ? 13.978 7.904 -13.013 1.00 74.00 113 GLN A CA 1
ATOM 864 C C . GLN A 1 113 ? 15.261 7.095 -12.757 1.00 74.00 113 GLN A C 1
ATOM 866 O O . GLN A 1 113 ? 16.060 6.921 -13.666 1.00 74.00 113 GLN A O 1
ATOM 871 N N . ASN A 1 114 ? 15.466 6.575 -11.539 1.00 78.56 114 ASN A N 1
ATOM 872 C CA . ASN A 1 114 ? 16.699 5.873 -11.159 1.00 78.56 114 ASN A CA 1
ATOM 873 C C . ASN A 1 114 ? 16.384 4.591 -10.380 1.00 78.56 114 ASN A C 1
ATOM 875 O O . ASN A 1 114 ? 15.752 4.639 -9.324 1.00 78.56 114 ASN A O 1
ATOM 879 N N . SER A 1 115 ? 16.866 3.440 -10.858 1.00 80.44 115 SER A N 1
ATOM 880 C CA . SER A 1 115 ? 16.633 2.125 -10.234 1.00 80.44 115 SER A CA 1
ATOM 881 C C . SER A 1 115 ? 17.198 2.033 -8.810 1.00 80.44 115 SER A C 1
ATOM 883 O O . SER A 1 115 ? 16.532 1.511 -7.914 1.00 80.44 115 SER A O 1
ATOM 885 N N . VAL A 1 116 ? 18.383 2.608 -8.583 1.00 83.38 116 VAL A N 1
ATOM 886 C CA . VAL A 1 116 ? 19.038 2.669 -7.266 1.00 83.38 116 VAL A CA 1
ATOM 887 C C . VAL A 1 116 ? 18.222 3.515 -6.286 1.00 83.38 116 VAL A C 1
ATOM 889 O O . VAL A 1 116 ? 17.915 3.070 -5.179 1.00 83.38 116 VAL A O 1
ATOM 892 N N . ALA A 1 117 ? 17.794 4.708 -6.710 1.00 85.44 117 ALA A N 1
ATOM 893 C CA . ALA A 1 117 ? 16.976 5.594 -5.882 1.00 85.44 117 ALA A CA 1
ATOM 894 C C . ALA A 1 117 ? 15.622 4.951 -5.542 1.00 85.44 117 ALA A C 1
ATOM 896 O O . ALA A 1 117 ? 15.190 4.984 -4.390 1.00 85.44 117 ALA A O 1
ATOM 897 N N . LYS A 1 118 ? 14.995 4.290 -6.522 1.00 85.25 118 LYS A N 1
ATOM 898 C CA . LYS A 1 118 ? 13.730 3.566 -6.363 1.00 85.25 118 LYS A CA 1
ATOM 899 C C . LYS A 1 118 ? 13.808 2.475 -5.311 1.00 85.25 118 LYS A C 1
ATOM 901 O O . LYS A 1 118 ? 12.885 2.341 -4.509 1.00 85.25 118 LYS A O 1
ATOM 906 N N . TYR A 1 119 ? 14.890 1.702 -5.302 1.00 87.31 119 TYR A N 1
ATOM 907 C CA . TYR A 1 119 ? 15.097 0.666 -4.298 1.00 87.31 119 TYR A CA 1
ATOM 908 C C . TYR A 1 119 ? 15.303 1.259 -2.897 1.00 87.31 119 TYR A C 1
ATOM 910 O O . TYR A 1 119 ? 14.595 0.873 -1.966 1.00 87.31 119 TYR A O 1
ATOM 918 N N . SER A 1 120 ? 16.202 2.239 -2.750 1.00 89.69 120 SER A N 1
ATOM 919 C CA . SER A 1 120 ? 16.466 2.874 -1.449 1.00 89.69 120 SER A CA 1
ATOM 920 C C . SER A 1 120 ? 15.221 3.527 -0.854 1.00 89.69 120 SER A C 1
ATOM 922 O O . SER A 1 120 ? 14.896 3.291 0.309 1.00 89.69 120 SER A O 1
ATOM 924 N N . ILE A 1 121 ?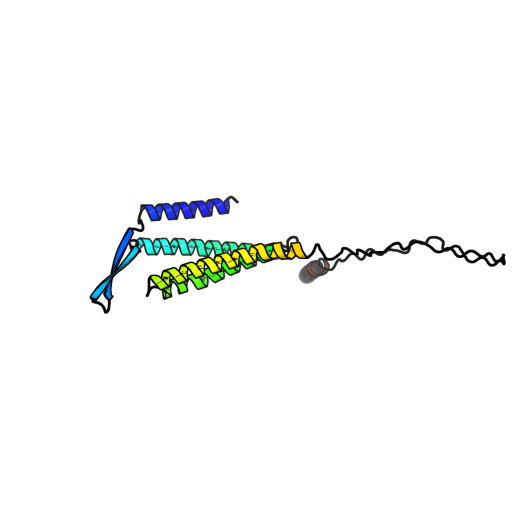 14.481 4.299 -1.654 1.00 89.75 121 ILE A N 1
ATOM 925 C CA . ILE A 1 121 ? 13.275 4.999 -1.197 1.00 89.75 121 ILE A CA 1
ATOM 926 C C . ILE A 1 121 ? 12.200 4.001 -0.757 1.00 89.75 121 ILE A C 1
ATOM 928 O O . ILE A 1 121 ? 11.598 4.185 0.298 1.00 89.75 121 ILE A O 1
ATOM 932 N N . ARG A 1 122 ? 11.984 2.915 -1.513 1.00 88.19 122 ARG A N 1
ATOM 933 C CA . ARG A 1 122 ? 11.020 1.865 -1.142 1.00 88.19 122 ARG A CA 1
ATOM 934 C C . ARG A 1 122 ? 11.372 1.206 0.187 1.00 88.19 122 ARG A C 1
ATOM 936 O O . ARG A 1 122 ? 10.491 1.029 1.022 1.00 88.19 122 ARG A O 1
ATOM 943 N N . THR A 1 123 ? 12.640 0.869 0.392 1.00 91.25 123 THR A N 1
ATOM 944 C CA . THR A 1 123 ? 13.098 0.211 1.620 1.00 91.25 123 THR A CA 1
ATOM 945 C C . THR A 1 123 ? 12.947 1.125 2.834 1.00 91.25 123 THR A C 1
ATOM 947 O O . THR A 1 123 ? 12.375 0.710 3.840 1.00 91.25 123 THR A O 1
ATOM 950 N N . ILE A 1 124 ? 13.387 2.385 2.728 1.00 91.50 124 ILE A N 1
ATOM 951 C CA . ILE A 1 124 ? 13.256 3.377 3.807 1.00 91.50 124 ILE A CA 1
ATOM 952 C C . ILE A 1 124 ? 11.781 3.642 4.120 1.00 91.50 124 ILE A C 1
ATOM 954 O O . ILE A 1 124 ? 11.411 3.706 5.290 1.00 91.50 124 ILE A O 1
ATOM 958 N N . LEU A 1 125 ? 10.931 3.742 3.094 1.00 89.50 125 LEU A N 1
ATOM 959 C CA . LEU A 1 125 ? 9.491 3.919 3.261 1.00 89.50 125 LEU A CA 1
ATOM 960 C C . LEU A 1 125 ? 8.879 2.757 4.052 1.00 89.50 125 LEU A C 1
ATOM 962 O O . LEU A 1 125 ? 8.239 2.988 5.073 1.00 89.50 125 LEU A O 1
ATOM 966 N N . VAL A 1 126 ? 9.096 1.510 3.622 1.00 90.12 126 VAL A N 1
ATOM 967 C CA . VAL A 1 126 ? 8.555 0.325 4.312 1.00 90.12 126 VAL A CA 1
ATOM 968 C C . VAL A 1 126 ? 9.071 0.251 5.747 1.00 90.12 126 VAL A C 1
ATOM 970 O O . VAL A 1 126 ? 8.289 0.031 6.671 1.00 90.12 126 VAL A O 1
ATOM 973 N N . PHE A 1 127 ? 10.365 0.494 5.952 1.00 92.75 127 PHE A N 1
ATOM 974 C CA . PHE A 1 127 ? 10.966 0.521 7.279 1.00 92.75 127 PHE A CA 1
ATOM 975 C C . PHE A 1 127 ? 10.312 1.572 8.185 1.00 92.75 127 PHE A C 1
ATOM 977 O O . PHE A 1 127 ? 9.899 1.249 9.300 1.00 92.75 127 PHE A O 1
ATOM 984 N N . ALA A 1 128 ? 10.156 2.806 7.701 1.00 89.19 128 ALA A N 1
ATOM 985 C CA . ALA A 1 128 ? 9.537 3.890 8.455 1.00 89.19 128 ALA A CA 1
ATOM 986 C C . ALA A 1 128 ? 8.075 3.579 8.811 1.00 89.19 128 ALA A C 1
ATOM 988 O O . ALA A 1 128 ? 7.656 3.829 9.943 1.00 89.19 128 ALA A O 1
ATOM 989 N N . ILE A 1 129 ? 7.313 2.984 7.889 1.00 87.12 129 ILE A N 1
ATOM 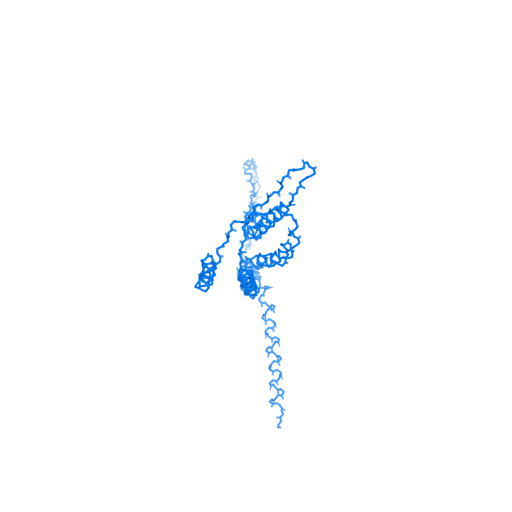990 C CA . ILE A 1 129 ? 5.919 2.582 8.124 1.00 87.12 129 ILE A CA 1
ATOM 991 C C . ILE A 1 129 ? 5.853 1.510 9.211 1.00 87.12 129 ILE A C 1
ATOM 993 O O . ILE A 1 129 ? 5.119 1.668 10.186 1.00 87.12 129 ILE A O 1
ATOM 997 N N . CYS A 1 130 ? 6.649 0.447 9.084 1.00 88.56 130 CYS A N 1
ATOM 998 C CA . CYS A 1 130 ? 6.692 -0.637 10.061 1.00 88.56 130 CYS A CA 1
ATOM 999 C C . CYS A 1 130 ? 7.092 -0.124 11.448 1.00 88.56 130 CYS A C 1
ATOM 1001 O O . CYS A 1 130 ? 6.401 -0.404 12.425 1.00 88.56 130 CYS A O 1
ATOM 1003 N N . MET A 1 131 ? 8.154 0.683 11.536 1.00 88.50 131 MET A N 1
ATOM 1004 C CA . MET A 1 131 ? 8.591 1.282 12.799 1.00 88.50 131 MET A CA 1
ATOM 1005 C C . MET A 1 131 ? 7.509 2.172 13.412 1.00 88.50 131 MET A C 1
ATOM 1007 O O . MET A 1 131 ? 7.254 2.073 14.610 1.00 88.50 131 MET A O 1
ATOM 1011 N N . SER A 1 132 ? 6.825 2.986 12.605 1.00 86.38 132 SER A N 1
ATOM 1012 C CA . SER A 1 132 ? 5.729 3.839 13.079 1.00 86.38 132 SER A CA 1
ATOM 1013 C C . SER A 1 132 ? 4.579 3.005 13.649 1.00 86.38 132 SER A C 1
ATOM 1015 O O . SER A 1 132 ? 4.152 3.238 14.777 1.00 86.38 132 SER A O 1
ATOM 1017 N N . VAL A 1 133 ? 4.110 1.988 12.918 1.00 84.56 133 VAL A N 1
ATOM 1018 C CA . VAL A 1 133 ? 2.997 1.121 13.343 1.00 84.56 133 VAL A CA 1
ATOM 1019 C C . VAL A 1 133 ? 3.341 0.346 14.613 1.00 84.56 133 VAL A C 1
ATOM 1021 O O . VAL A 1 133 ? 2.547 0.332 15.555 1.00 84.56 133 VAL A O 1
ATOM 1024 N N . LEU A 1 134 ? 4.529 -0.262 14.665 1.00 84.50 134 LEU A N 1
ATOM 1025 C CA . LEU A 1 134 ? 4.997 -0.993 15.843 1.00 84.50 134 LEU A CA 1
ATOM 1026 C C . LEU A 1 134 ? 5.102 -0.049 17.043 1.00 84.50 134 LEU A C 1
ATOM 1028 O O . LEU A 1 134 ? 4.591 -0.366 18.114 1.00 84.50 134 LEU A O 1
ATOM 1032 N N . CYS A 1 135 ? 5.679 1.140 16.859 1.00 82.12 135 CYS A N 1
ATOM 1033 C CA . CYS A 1 135 ? 5.774 2.143 17.911 1.00 82.12 135 CYS A CA 1
ATOM 1034 C C . CYS A 1 135 ? 4.382 2.518 18.443 1.00 82.12 135 CYS A C 1
ATOM 1036 O O . CYS A 1 135 ? 4.135 2.385 19.638 1.00 82.12 135 CYS A O 1
ATOM 1038 N N . PHE A 1 136 ? 3.420 2.867 17.583 1.00 77.62 136 PHE A N 1
ATOM 1039 C CA . PHE A 1 136 ? 2.064 3.220 18.025 1.00 77.62 136 PHE A CA 1
ATOM 1040 C C . PHE A 1 136 ? 1.329 2.085 18.753 1.00 77.62 136 PHE A C 1
ATOM 1042 O O . PHE A 1 136 ? 0.572 2.356 19.686 1.00 77.62 136 PHE A O 1
ATOM 1049 N N . ILE A 1 137 ? 1.575 0.826 18.379 1.00 79.12 137 ILE A N 1
ATOM 1050 C CA . ILE A 1 137 ? 0.984 -0.343 19.046 1.00 79.12 137 ILE A CA 1
ATOM 1051 C C . ILE A 1 137 ? 1.670 -0.639 20.393 1.00 79.12 137 ILE A C 1
ATOM 1053 O O . ILE A 1 137 ? 0.994 -0.998 21.360 1.00 79.12 137 ILE A O 1
ATOM 1057 N N . PHE A 1 138 ? 2.994 -0.481 20.496 1.00 75.00 138 PHE A N 1
ATOM 1058 C CA . PHE A 1 138 ? 3.764 -0.834 21.698 1.00 75.00 138 PHE A CA 1
ATOM 1059 C C . PHE A 1 138 ? 3.912 0.302 22.723 1.00 75.00 138 PHE A C 1
ATOM 1061 O O . PHE A 1 138 ? 4.037 0.023 23.920 1.00 75.00 138 PHE A O 1
ATOM 1068 N N . LEU A 1 139 ? 3.829 1.569 22.308 1.00 71.31 139 LEU A N 1
ATOM 1069 C CA . LEU A 1 139 ? 3.822 2.744 23.191 1.00 71.31 139 LEU A CA 1
ATOM 1070 C C . LEU A 1 139 ? 2.821 2.640 24.362 1.00 71.31 139 LEU A C 1
ATOM 1072 O O . LEU A 1 139 ? 3.236 2.855 25.507 1.00 71.31 139 LEU A O 1
ATOM 1076 N N . PRO A 1 140 ? 1.538 2.270 24.162 1.00 66.12 140 PRO A N 1
ATOM 1077 C CA . PRO A 1 140 ? 0.594 2.146 25.275 1.00 66.12 140 PRO A CA 1
ATOM 1078 C C . PRO A 1 140 ? 0.949 1.016 26.251 1.00 66.12 140 PRO A C 1
ATOM 1080 O O . PRO A 1 140 ? 0.621 1.110 27.437 1.00 66.12 140 PRO A O 1
ATOM 1083 N N . LYS A 1 141 ? 1.642 -0.035 25.788 1.00 66.00 141 LYS A N 1
ATOM 1084 C CA . LYS A 1 141 ? 2.117 -1.129 26.647 1.00 66.00 141 LYS A CA 1
ATOM 1085 C C . LYS A 1 141 ? 3.282 -0.695 27.530 1.00 66.00 141 LYS A C 1
ATOM 1087 O O . LYS A 1 141 ? 3.271 -0.974 28.726 1.00 66.00 141 LYS A O 1
ATOM 1092 N N . MET A 1 142 ? 4.240 0.040 26.971 1.00 65.12 142 MET A N 1
ATOM 1093 C CA . MET A 1 142 ? 5.392 0.541 27.725 1.00 65.12 142 MET A CA 1
ATOM 1094 C C . MET A 1 142 ? 4.981 1.565 28.792 1.00 65.12 142 MET A C 1
ATOM 1096 O O . MET A 1 142 ? 5.499 1.540 29.908 1.00 65.12 142 MET A O 1
ATOM 1100 N N . ASN A 1 143 ? 4.009 2.432 28.493 1.00 64.31 143 ASN A N 1
ATOM 1101 C CA . ASN A 1 143 ? 3.604 3.480 29.430 1.00 64.31 143 ASN A CA 1
ATOM 1102 C C . ASN A 1 143 ? 2.775 2.956 30.621 1.00 64.31 143 ASN A C 1
ATOM 1104 O O . ASN A 1 143 ? 2.739 3.591 31.670 1.00 64.31 143 ASN A O 1
ATOM 1108 N N . ARG A 1 144 ? 2.145 1.776 30.501 1.00 57.84 144 ARG A N 1
ATOM 1109 C CA . ARG A 1 144 ? 1.456 1.112 31.624 1.00 57.84 144 ARG A CA 1
ATOM 1110 C C . ARG A 1 144 ? 2.395 0.394 32.588 1.00 57.84 144 ARG A C 1
ATOM 1112 O O . ARG A 1 144 ? 2.066 0.304 33.763 1.00 57.84 144 ARG A O 1
ATOM 1119 N N . GLY A 1 145 ? 3.564 -0.055 32.128 1.00 56.66 145 GLY A N 1
ATOM 1120 C CA . GLY A 1 145 ? 4.573 -0.675 32.995 1.00 56.66 145 GLY A CA 1
ATOM 1121 C C . GLY A 1 145 ? 5.281 0.313 33.929 1.00 56.66 145 GLY A C 1
ATOM 1122 O O . GLY A 1 145 ? 5.792 -0.090 34.968 1.00 56.66 145 GLY A O 1
ATOM 1123 N N . LYS A 1 146 ? 5.285 1.613 33.600 1.00 57.31 146 LYS A N 1
ATOM 1124 C CA . LYS A 1 146 ? 5.970 2.650 34.398 1.00 57.31 146 LYS A CA 1
ATOM 1125 C C . LYS A 1 146 ? 5.124 3.211 35.549 1.00 57.31 146 LYS A C 1
ATOM 1127 O O . LYS A 1 146 ? 5.673 3.852 36.436 1.00 57.31 146 LYS A O 1
ATOM 1132 N N . ASN A 1 147 ? 3.817 2.939 35.576 1.00 54.22 147 ASN A N 1
ATOM 1133 C CA . ASN A 1 147 ? 2.904 3.496 36.584 1.00 54.22 147 ASN A CA 1
ATOM 1134 C C . ASN A 1 147 ? 2.642 2.552 37.775 1.00 54.22 147 ASN A C 1
ATOM 1136 O O . ASN A 1 147 ? 1.907 2.917 38.689 1.00 54.22 147 ASN A O 1
ATOM 1140 N N . THR A 1 148 ? 3.260 1.365 37.808 1.00 51.19 148 THR A N 1
ATOM 1141 C CA . THR A 1 148 ? 3.186 0.417 38.944 1.00 51.19 148 THR A CA 1
ATOM 1142 C C . THR A 1 148 ? 4.392 0.536 39.894 1.00 51.19 148 THR A C 1
ATOM 1144 O O . THR A 1 148 ? 4.617 -0.318 40.741 1.00 51.19 148 THR A O 1
ATOM 1147 N N . THR A 1 149 ? 5.153 1.630 39.817 1.00 52.88 149 THR A N 1
ATOM 1148 C CA . THR A 1 149 ? 6.290 1.918 40.716 1.00 52.88 149 THR A CA 1
ATOM 1149 C C . THR A 1 149 ? 6.200 3.322 41.320 1.00 52.88 149 THR A C 1
ATOM 1151 O O . THR A 1 149 ? 7.196 4.022 41.459 1.00 52.88 149 THR A O 1
ATOM 1154 N N . GLY A 1 150 ? 4.987 3.749 41.690 1.00 52.12 150 GLY A N 1
ATOM 1155 C CA . GLY A 1 150 ? 4.732 5.093 42.227 1.00 52.12 150 GLY A CA 1
ATOM 1156 C C . GLY A 1 150 ? 3.896 5.172 43.506 1.00 52.12 150 GLY A C 1
ATOM 1157 O O . GLY A 1 150 ? 3.505 6.269 43.877 1.00 52.12 150 GLY A O 1
ATOM 1158 N N . HIS A 1 151 ? 3.604 4.058 44.186 1.00 50.31 151 HIS A N 1
ATOM 1159 C CA . HIS A 1 151 ? 2.993 4.094 45.525 1.00 50.31 151 HIS A CA 1
ATOM 1160 C C . HIS A 1 151 ? 3.464 2.935 46.415 1.00 50.31 151 HIS A C 1
ATOM 1162 O O . HIS A 1 151 ? 2.682 2.224 47.035 1.00 50.31 151 HIS A O 1
ATOM 1168 N N . THR A 1 152 ? 4.780 2.781 46.539 1.00 46.09 152 THR A N 1
ATOM 1169 C CA . THR A 1 152 ? 5.342 2.209 47.764 1.00 46.09 152 THR A CA 1
ATOM 1170 C C . THR A 1 152 ? 5.666 3.387 48.670 1.00 46.09 152 THR A C 1
ATOM 1172 O O . THR A 1 152 ? 6.770 3.923 48.632 1.00 46.09 152 THR A O 1
ATOM 1175 N N . ASN A 1 153 ? 4.695 3.798 49.493 1.00 46.12 153 ASN A N 1
ATOM 1176 C CA . ASN A 1 153 ? 4.993 4.474 50.755 1.00 46.12 153 ASN A CA 1
ATOM 1177 C C . ASN A 1 153 ? 5.736 3.458 51.639 1.00 46.12 153 ASN A C 1
ATOM 1179 O O . ASN A 1 153 ? 5.180 2.871 52.562 1.00 46.12 153 ASN A O 1
ATOM 1183 N N . ARG A 1 154 ? 7.011 3.208 51.326 1.00 45.25 154 ARG A N 1
ATOM 1184 C CA . ARG A 1 154 ? 7.979 2.720 52.302 1.00 45.25 154 ARG A CA 1
ATOM 1185 C C . ARG A 1 154 ? 8.296 3.922 53.175 1.00 45.25 154 ARG A C 1
ATOM 1187 O O . ARG A 1 154 ? 9.314 4.582 53.007 1.00 45.25 154 ARG A O 1
ATOM 1194 N N . SER A 1 155 ? 7.397 4.206 54.111 1.00 44.75 155 SER A N 1
ATOM 1195 C CA . SER A 1 155 ? 7.811 4.815 55.363 1.00 44.75 155 SER A CA 1
ATOM 1196 C C . SER A 1 155 ? 8.764 3.814 56.005 1.00 44.75 155 SER A C 1
ATOM 1198 O O . SER A 1 155 ? 8.352 2.852 56.644 1.00 44.75 155 SER A O 1
ATOM 1200 N N . SER A 1 156 ? 10.054 3.985 55.739 1.00 47.47 156 SER A N 1
ATOM 1201 C CA . SER A 1 156 ? 11.127 3.370 56.500 1.00 47.47 156 SER A CA 1
ATOM 1202 C C . SER A 1 156 ? 11.136 4.012 57.885 1.00 47.47 156 SER A C 1
ATOM 1204 O O . SER A 1 156 ? 11.964 4.871 58.180 1.00 47.47 156 SER A O 1
ATOM 1206 N N . SER A 1 157 ? 10.188 3.633 58.738 1.00 44.53 157 SER A N 1
ATOM 1207 C CA . SER A 1 157 ? 10.315 3.827 60.176 1.00 44.53 157 SER A CA 1
ATOM 1208 C C . SER A 1 157 ? 11.337 2.812 60.675 1.00 44.53 157 SER A C 1
ATOM 1210 O O . SER A 1 157 ? 11.018 1.693 61.070 1.00 44.53 157 SER A O 1
ATOM 1212 N N . PHE A 1 158 ? 12.605 3.218 60.601 1.00 43.09 158 PHE A N 1
ATOM 1213 C CA . PHE A 1 158 ? 13.679 2.643 61.395 1.00 43.09 158 PHE A CA 1
ATOM 1214 C C . PHE A 1 158 ? 13.220 2.632 62.856 1.00 43.09 158 PHE A C 1
ATOM 1216 O O . PHE A 1 158 ? 13.060 3.678 63.486 1.00 43.09 158 PHE A O 1
ATOM 1223 N N . MET A 1 159 ? 12.959 1.439 63.380 1.00 48.19 159 MET A N 1
ATOM 1224 C CA . MET A 1 159 ? 12.593 1.232 64.772 1.00 48.19 159 MET A CA 1
ATOM 1225 C C . MET A 1 159 ? 13.878 1.322 65.603 1.00 48.19 159 MET A C 1
ATOM 1227 O O . MET A 1 159 ? 14.521 0.318 65.896 1.00 48.19 159 MET A O 1
ATOM 1231 N N . SER A 1 160 ? 14.300 2.548 65.924 1.00 42.59 160 SER A N 1
ATOM 1232 C CA . SER A 1 160 ? 15.358 2.778 66.907 1.00 42.59 160 SER A CA 1
ATOM 1233 C C . SER A 1 160 ? 14.777 2.554 68.297 1.00 42.59 160 SER A C 1
ATOM 1235 O O . SER A 1 160 ? 13.974 3.344 68.792 1.00 42.59 160 SER A O 1
ATOM 1237 N N . GLY A 1 161 ? 15.167 1.443 68.913 1.00 41.28 161 GLY A N 1
ATOM 1238 C CA . GLY A 1 161 ? 14.809 1.117 70.282 1.00 41.28 161 GLY A CA 1
ATOM 1239 C C . GLY A 1 161 ? 15.524 1.985 71.323 1.00 41.28 161 GLY A C 1
ATOM 1240 O O . GLY A 1 161 ? 16.679 2.365 71.162 1.00 41.28 161 GLY A O 1
ATOM 1241 N N . SER A 1 162 ? 14.825 2.145 72.451 1.00 41.75 162 SER A N 1
ATOM 1242 C CA . SER A 1 162 ? 15.331 2.411 73.806 1.00 41.75 162 SER A CA 1
ATOM 1243 C C . SER A 1 162 ? 15.777 3.838 74.162 1.00 41.75 162 SER A C 1
ATOM 1245 O O . SER A 1 162 ? 16.844 4.292 73.766 1.00 41.75 162 SER A O 1
ATOM 1247 N N . ARG A 1 163 ? 15.032 4.470 75.087 1.00 37.91 163 ARG A N 1
ATOM 1248 C CA . ARG A 1 163 ? 15.497 4.686 76.477 1.00 37.91 163 ARG A CA 1
ATOM 1249 C C . ARG A 1 163 ? 14.371 5.166 77.412 1.00 37.91 163 ARG A C 1
ATOM 1251 O O . ARG A 1 163 ? 13.921 6.300 77.372 1.00 37.91 163 ARG A O 1
ATOM 1258 N N . ARG A 1 164 ? 13.952 4.228 78.264 1.00 41.34 164 ARG A N 1
ATOM 1259 C CA . ARG A 1 164 ? 13.702 4.316 79.717 1.00 41.34 164 ARG A CA 1
ATOM 1260 C C . AR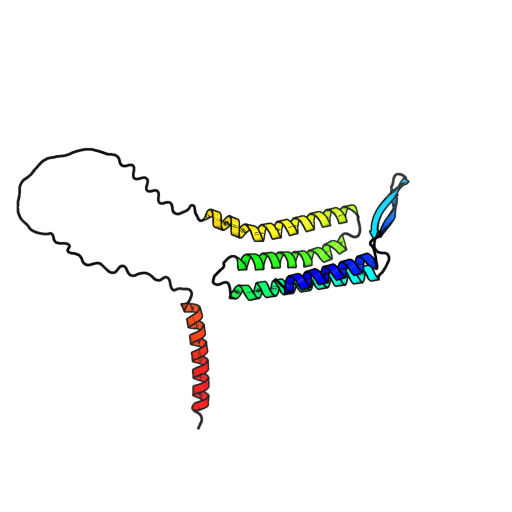G A 1 164 ? 13.834 5.715 80.363 1.00 41.34 164 ARG A C 1
ATOM 1262 O O . ARG A 1 164 ? 14.932 6.256 80.432 1.00 41.34 164 ARG A O 1
ATOM 1269 N N . GLY A 1 165 ? 12.754 6.190 80.985 1.00 35.94 165 GLY A N 1
ATOM 1270 C CA . GLY A 1 165 ? 12.757 7.261 81.988 1.00 35.94 165 GLY A CA 1
ATOM 1271 C C . GLY A 1 165 ? 11.586 7.061 82.949 1.00 35.94 165 GLY A C 1
ATOM 1272 O O . GLY A 1 165 ? 10.435 7.138 82.542 1.00 35.94 165 GLY A O 1
ATOM 1273 N N . LYS A 1 166 ? 11.889 6.700 84.197 1.00 40.00 166 LYS A N 1
ATOM 1274 C CA . LYS A 1 166 ? 10.950 6.322 85.260 1.00 40.00 166 LYS A CA 1
ATOM 1275 C C . LYS A 1 166 ? 11.064 7.364 86.371 1.00 40.00 166 LYS A C 1
ATOM 1277 O O . LYS A 1 166 ? 12.149 7.483 86.927 1.00 40.00 166 LYS A O 1
ATOM 1282 N N . SER A 1 167 ? 9.973 8.030 86.742 1.00 38.47 167 SER A N 1
ATOM 1283 C CA . SER A 1 167 ? 9.785 8.555 88.103 1.00 38.47 167 SER A CA 1
ATOM 1284 C C . SER A 1 167 ? 8.323 8.915 88.359 1.00 38.47 167 SER A C 1
ATOM 1286 O O . SER A 1 167 ? 7.677 9.573 87.548 1.00 38.47 167 SER A O 1
ATOM 1288 N N . ASN A 1 168 ? 7.844 8.438 89.503 1.00 39.62 168 ASN A N 1
ATOM 1289 C CA . ASN A 1 168 ? 6.495 8.557 90.044 1.00 39.62 168 ASN A CA 1
ATOM 1290 C C . ASN A 1 168 ? 6.258 9.953 90.631 1.00 39.62 168 ASN A C 1
ATOM 1292 O O . ASN A 1 168 ? 7.124 10.399 91.378 1.00 39.62 168 ASN A O 1
ATOM 1296 N N . ILE A 1 169 ? 5.075 10.549 90.434 1.00 39.88 169 ILE A N 1
ATOM 1297 C CA . ILE A 1 169 ? 4.466 11.472 91.409 1.00 39.88 169 ILE A CA 1
ATOM 1298 C C . ILE A 1 169 ? 2.950 11.224 91.474 1.00 39.88 169 ILE A C 1
ATOM 1300 O O . ILE A 1 169 ? 2.281 10.986 90.472 1.00 39.88 169 ILE A O 1
ATOM 1304 N N . THR A 1 170 ? 2.498 11.222 92.720 1.00 34.47 170 THR A N 1
ATOM 1305 C CA . THR A 1 170 ? 1.228 10.847 93.335 1.00 34.47 170 THR A CA 1
ATOM 1306 C C . THR A 1 170 ? 0.019 11.705 92.940 1.00 34.47 170 THR A C 1
ATOM 1308 O O . THR A 1 170 ? 0.133 12.887 92.636 1.00 34.47 170 THR A O 1
ATOM 1311 N N . SER A 1 171 ? -1.140 11.053 93.026 1.00 35.41 171 SER A N 1
ATOM 1312 C CA . SER A 1 171 ? -2.535 11.479 92.907 1.00 35.41 171 SER A CA 1
ATOM 1313 C C . SER A 1 171 ? -2.902 12.929 93.253 1.00 35.41 171 SER A C 1
ATOM 1315 O O . SER A 1 171 ? -2.686 13.388 94.372 1.00 35.41 171 SER A O 1
ATOM 1317 N N . SER A 1 172 ? -3.690 13.543 92.368 1.00 34.19 172 SER A N 1
ATOM 1318 C CA . SER A 1 172 ? -4.858 14.342 92.748 1.00 34.19 172 SER A CA 1
ATOM 1319 C C . SER A 1 172 ? -5.924 14.279 91.645 1.00 34.19 172 SER A C 1
ATOM 1321 O O . SER A 1 172 ? -5.640 14.290 90.450 1.00 34.19 172 SER A O 1
ATOM 1323 N N . ASN A 1 173 ? -7.166 14.096 92.086 1.00 32.41 173 ASN A N 1
ATOM 1324 C CA . ASN A 1 173 ? -8.356 13.879 91.276 1.00 32.41 173 ASN A CA 1
ATOM 1325 C C . ASN A 1 173 ? -8.693 15.098 90.409 1.00 32.41 173 ASN A C 1
ATOM 1327 O O . ASN A 1 173 ? -8.904 16.173 90.959 1.00 32.41 173 ASN A O 1
ATOM 1331 N N . MET A 1 174 ? -8.911 14.896 89.107 1.00 33.56 174 MET A N 1
ATOM 1332 C CA . MET A 1 174 ? -10.112 15.406 88.437 1.00 33.56 174 MET A CA 1
ATOM 1333 C C . MET A 1 174 ? -10.334 14.630 87.137 1.00 33.56 174 MET A C 1
ATOM 1335 O O . MET A 1 174 ? -9.534 14.649 86.206 1.00 33.56 174 MET A O 1
ATOM 1339 N N . THR A 1 175 ? -11.423 13.878 87.126 1.00 28.47 175 THR A N 1
ATOM 1340 C CA . THR A 1 175 ? -11.915 13.039 86.039 1.00 28.47 175 THR A CA 1
ATOM 1341 C C . THR A 1 175 ? -12.196 13.853 84.781 1.00 28.47 175 THR A C 1
ATOM 1343 O O . THR A 1 175 ? -13.165 14.606 84.728 1.00 28.47 175 THR A O 1
ATOM 1346 N N . GLN A 1 176 ? -11.396 13.639 83.737 1.00 36.88 176 GLN A N 1
ATOM 1347 C CA . GLN A 1 176 ? -11.768 13.975 82.367 1.00 36.88 176 GLN A CA 1
ATOM 1348 C C . GLN A 1 176 ? -11.225 12.893 81.428 1.00 36.88 176 GLN A C 1
ATOM 1350 O O . GLN A 1 176 ? -10.112 12.974 80.920 1.00 36.88 176 GLN A O 1
ATOM 1355 N N . SER A 1 177 ? -11.991 11.813 81.271 1.00 29.78 177 SER A N 1
ATOM 1356 C CA . SER A 1 177 ? -11.805 10.807 80.221 1.00 29.78 177 SER A CA 1
ATOM 1357 C C . SER A 1 177 ? -13.053 9.941 80.113 1.00 29.78 177 SER A C 1
ATOM 1359 O O . SER A 1 177 ? -13.320 9.093 80.959 1.00 29.78 177 SER A O 1
ATOM 1361 N N . THR A 1 178 ? -13.810 10.143 79.045 1.00 32.22 178 THR A N 1
ATOM 1362 C CA . THR A 1 178 ? -14.349 9.044 78.240 1.00 32.22 178 THR A CA 1
ATOM 1363 C C . THR A 1 178 ? -14.683 9.633 76.878 1.00 32.22 178 THR A C 1
ATOM 1365 O O . THR A 1 178 ? -15.804 10.049 76.601 1.00 32.22 178 THR A O 1
ATOM 1368 N N . ASP A 1 179 ? -13.650 9.705 76.036 1.00 29.86 179 ASP A N 1
ATOM 1369 C CA . ASP A 1 179 ? -13.797 9.736 74.584 1.00 29.86 179 ASP A CA 1
ATOM 1370 C C . ASP A 1 179 ? -14.386 8.380 74.167 1.00 29.86 179 ASP A C 1
ATOM 1372 O O . ASP A 1 179 ? -13.697 7.398 73.882 1.00 29.86 179 ASP A O 1
ATOM 1376 N N . GLY A 1 180 ? -15.704 8.294 74.327 1.00 28.98 180 GLY A N 1
ATOM 1377 C CA . GLY A 1 180 ? -16.528 7.166 73.956 1.00 28.98 180 GLY A CA 1
ATOM 1378 C C . GLY A 1 180 ? -17.006 7.351 72.528 1.00 28.98 180 GLY A C 1
ATOM 1379 O O . GLY A 1 180 ? -17.993 8.031 72.283 1.00 28.98 180 GLY A O 1
ATOM 1380 N N . ASN A 1 181 ? -16.315 6.690 71.603 1.00 42.38 181 ASN A N 1
ATOM 1381 C CA . ASN A 1 181 ? -16.925 5.945 70.505 1.00 42.38 181 ASN A CA 1
ATOM 1382 C C . ASN A 1 181 ? -18.150 6.605 69.837 1.00 42.38 181 ASN A C 1
ATOM 1384 O O . ASN A 1 181 ? -19.279 6.140 69.985 1.00 42.38 181 ASN A O 1
ATOM 1388 N N . ILE A 1 182 ? -17.917 7.618 69.004 1.00 34.38 182 ILE A N 1
ATOM 1389 C CA . ILE A 1 182 ? -18.840 7.934 67.913 1.00 34.38 182 ILE A CA 1
ATOM 1390 C C . ILE A 1 182 ? -18.040 7.828 66.623 1.00 34.38 182 ILE A C 1
ATOM 1392 O O . ILE A 1 182 ? -17.247 8.701 66.274 1.00 34.38 182 ILE A O 1
ATOM 1396 N N . LYS A 1 183 ? -18.230 6.698 65.931 1.00 35.38 183 LYS A N 1
ATOM 1397 C CA . LYS A 1 183 ? -17.783 6.457 64.556 1.00 35.38 183 LYS A CA 1
ATOM 1398 C C . LYS A 1 183 ? -18.284 7.599 63.669 1.00 35.38 183 LYS A C 1
ATOM 1400 O O . LYS A 1 183 ? -19.381 7.540 63.121 1.00 35.38 183 LYS A O 1
ATOM 1405 N N . SER A 1 184 ? -17.462 8.635 63.536 1.00 33.12 184 SER A N 1
ATOM 1406 C CA . SER A 1 184 ? -17.688 9.738 62.618 1.00 33.12 184 SER A CA 1
ATOM 1407 C C . SER A 1 184 ? -17.560 9.211 61.195 1.00 33.12 184 SER A C 1
ATOM 1409 O O . SER A 1 184 ? -16.473 8.903 60.703 1.00 33.12 184 SER A O 1
ATOM 1411 N N . SER A 1 185 ? -18.736 8.994 60.611 1.00 39.84 185 SER A N 1
ATOM 1412 C CA . SER A 1 185 ? -19.079 9.084 59.198 1.00 39.84 185 SER A CA 1
ATOM 1413 C C . SER A 1 185 ? -17.881 9.295 58.267 1.00 39.84 185 SER A C 1
ATOM 1415 O O . SER A 1 185 ? -17.533 10.411 57.874 1.00 39.84 185 SER A O 1
ATOM 1417 N N . ARG A 1 186 ? -17.254 8.184 57.868 1.00 36.47 186 ARG A N 1
ATOM 1418 C CA . ARG A 1 186 ? -16.370 8.166 56.705 1.00 36.47 186 ARG A CA 1
ATOM 1419 C C . ARG A 1 186 ? -17.278 8.205 55.478 1.00 36.47 186 ARG A C 1
ATOM 1421 O O . ARG A 1 186 ? -17.653 7.166 54.941 1.00 36.47 186 ARG A O 1
ATOM 1428 N N . TYR A 1 187 ? -17.675 9.410 55.074 1.00 38.44 187 TYR A N 1
ATOM 1429 C CA . TYR A 1 187 ? -18.305 9.643 53.781 1.00 38.44 187 TYR A CA 1
ATOM 1430 C C . TYR A 1 187 ? -17.409 9.036 52.697 1.00 38.44 187 TYR A C 1
ATOM 1432 O O . TYR A 1 187 ? -16.302 9.510 52.431 1.00 38.44 187 TYR A O 1
ATOM 1440 N N . ILE A 1 188 ? -17.884 7.953 52.085 1.00 42.03 188 ILE A N 1
ATOM 1441 C CA . ILE A 1 188 ? -17.323 7.420 50.850 1.00 42.03 188 ILE A CA 1
ATOM 1442 C C . ILE A 1 188 ? -17.557 8.503 49.799 1.00 42.03 188 ILE A C 1
ATOM 1444 O O . ILE A 1 188 ? -18.674 8.695 49.324 1.00 42.03 188 ILE A O 1
ATOM 1448 N N . LYS A 1 189 ? -16.505 9.243 49.441 1.00 39.84 189 LYS A N 1
ATOM 1449 C CA . LYS A 1 189 ? -16.530 10.138 48.284 1.00 39.84 189 LYS A CA 1
ATOM 1450 C C . LYS A 1 189 ? -16.543 9.267 47.029 1.00 39.84 189 LYS A C 1
ATOM 1452 O O . LYS A 1 189 ? -15.501 8.982 46.445 1.00 39.84 189 LYS A O 1
ATOM 1457 N N . VAL A 1 190 ? -17.734 8.808 46.644 1.00 42.34 190 VAL A N 1
ATOM 1458 C CA . VAL A 1 190 ? -17.982 8.200 45.337 1.00 42.34 190 VAL A CA 1
ATOM 1459 C C . VAL A 1 190 ? -17.652 9.266 44.301 1.00 42.34 190 VAL A C 1
ATOM 1461 O O . VAL A 1 190 ? -18.349 10.269 44.161 1.00 42.34 190 VAL A O 1
ATOM 1464 N N . ARG A 1 191 ? -16.541 9.076 43.590 1.00 42.41 191 ARG A N 1
ATOM 1465 C CA . ARG A 1 191 ? -16.164 9.886 42.434 1.00 42.41 191 ARG A CA 1
ATOM 1466 C C . ARG A 1 191 ? -17.074 9.507 41.260 1.00 42.41 191 ARG A C 1
ATOM 1468 O O . ARG A 1 191 ? -16.641 8.850 40.324 1.00 42.41 191 ARG A O 1
ATOM 1475 N N . SER A 1 192 ? -18.337 9.923 41.331 1.00 45.41 192 SER A N 1
ATOM 1476 C CA . SER A 1 192 ? -19.252 9.978 40.190 1.00 45.41 192 SER A CA 1
ATOM 1477 C C . SER A 1 192 ? -19.048 11.323 39.507 1.00 45.41 192 SER A C 1
ATOM 1479 O O . SER A 1 192 ? -19.594 12.332 39.940 1.00 45.41 192 SER A O 1
ATOM 1481 N N . ASN A 1 193 ? -18.174 11.376 38.502 1.00 45.38 193 ASN A N 1
ATOM 1482 C CA . ASN A 1 193 ? -17.996 12.600 37.712 1.00 45.38 193 ASN A CA 1
ATOM 1483 C C . ASN A 1 193 ? -17.849 12.342 36.204 1.00 45.38 193 ASN A C 1
ATOM 1485 O O . ASN A 1 193 ? -17.360 13.202 35.484 1.00 45.38 193 ASN A O 1
ATOM 1489 N N . GLY A 1 194 ? -18.247 11.154 35.733 1.00 45.72 194 GLY A N 1
ATOM 1490 C CA . GLY A 1 194 ? -18.298 10.810 34.303 1.00 45.72 194 GLY A CA 1
ATOM 1491 C C . GLY A 1 194 ? -19.699 10.437 33.812 1.00 45.72 194 GLY A C 1
ATOM 1492 O O . GLY A 1 194 ? -20.024 10.686 32.658 1.00 45.72 194 GLY A O 1
ATOM 1493 N N . ASN A 1 195 ? -20.553 9.907 34.694 1.00 49.91 195 ASN A N 1
ATOM 1494 C CA . ASN A 1 195 ? -21.914 9.509 34.325 1.00 49.91 195 ASN A CA 1
ATOM 1495 C C . ASN A 1 195 ? -22.879 10.699 34.333 1.00 49.91 195 ASN A C 1
ATOM 1497 O O . ASN A 1 195 ? -23.821 10.722 33.553 1.00 49.91 195 ASN A O 1
ATOM 1501 N N . ASN A 1 196 ? -22.619 11.717 35.157 1.00 53.84 196 ASN A N 1
ATOM 1502 C CA . ASN A 1 196 ? -23.539 12.843 35.301 1.00 53.84 196 ASN A CA 1
ATOM 1503 C C . ASN A 1 196 ? -23.616 13.693 34.026 1.00 53.84 196 ASN A C 1
ATOM 1505 O O . ASN A 1 196 ? -24.670 14.227 33.734 1.00 53.84 196 ASN A O 1
ATOM 1509 N N . THR A 1 197 ? -22.552 13.803 33.226 1.00 60.12 197 THR A N 1
ATOM 1510 C CA . THR A 1 197 ? -22.592 14.619 32.000 1.00 60.12 197 THR A CA 1
ATOM 1511 C C . THR A 1 197 ? -23.378 13.950 30.875 1.00 60.12 197 THR A C 1
ATOM 1513 O O . THR A 1 197 ? -24.150 14.627 30.210 1.00 60.12 197 THR A O 1
ATOM 1516 N N . ALA A 1 198 ? -23.236 12.631 30.699 1.00 63.78 198 ALA A N 1
ATOM 1517 C CA . ALA A 1 198 ? -23.991 11.881 29.693 1.00 63.78 198 ALA A CA 1
ATOM 1518 C C . ALA A 1 198 ? -25.470 11.740 30.084 1.00 63.78 198 ALA A C 1
ATOM 1520 O O . ALA A 1 198 ? -26.351 11.972 29.264 1.00 63.78 198 ALA A O 1
ATOM 1521 N N . VAL A 1 199 ? -25.741 11.456 31.364 1.00 69.56 199 VAL A N 1
ATOM 1522 C CA . VAL A 1 199 ? -27.110 11.379 31.895 1.00 69.56 199 VAL A CA 1
ATOM 1523 C C . VAL A 1 199 ? -27.799 12.747 31.844 1.00 69.56 199 VAL A C 1
ATOM 1525 O O . VAL A 1 199 ? -28.974 12.822 31.501 1.00 69.56 199 VAL A O 1
ATOM 1528 N N . ASN A 1 200 ? -27.079 13.844 32.105 1.00 67.75 200 ASN A N 1
ATOM 1529 C CA . ASN A 1 200 ? -27.649 15.186 31.976 1.00 67.75 200 ASN A CA 1
ATOM 1530 C C . ASN A 1 200 ? -27.946 15.555 30.513 1.00 67.75 200 ASN A C 1
ATOM 1532 O O . ASN A 1 200 ? -28.931 16.242 30.265 1.00 67.75 200 ASN A O 1
ATOM 1536 N N . GLU A 1 201 ? -27.152 15.089 29.544 1.00 82.56 201 GLU A N 1
ATOM 1537 C CA . GLU A 1 201 ? -27.431 15.327 28.120 1.00 82.56 201 GLU A CA 1
ATOM 1538 C C . GLU A 1 201 ? -28.679 14.559 27.645 1.00 82.56 201 GLU A C 1
ATOM 1540 O O . GLU A 1 201 ? -29.488 15.089 26.884 1.00 82.56 201 GLU A O 1
ATOM 1545 N N . GLU A 1 202 ? -28.880 13.335 28.137 1.00 81.81 202 GLU A N 1
ATOM 1546 C CA . GLU A 1 202 ? -30.053 12.511 27.820 1.00 81.81 202 GLU A CA 1
ATOM 1547 C C . GLU A 1 202 ? -31.336 13.055 28.477 1.00 81.81 202 GLU A C 1
ATOM 1549 O O . GLU A 1 202 ? -32.395 13.090 27.848 1.00 81.81 202 GLU A O 1
ATOM 1554 N N . ILE A 1 203 ? -31.231 13.584 29.703 1.00 74.50 203 ILE A N 1
ATOM 1555 C CA . ILE A 1 203 ? -32.337 14.257 30.403 1.00 74.50 203 ILE A CA 1
ATOM 1556 C C . ILE A 1 203 ? -32.783 15.526 29.666 1.00 74.50 203 ILE A C 1
ATOM 1558 O O . ILE A 1 203 ? -33.984 15.766 29.553 1.00 74.50 203 ILE A O 1
ATOM 1562 N N . GLU A 1 204 ? -31.857 16.336 29.146 1.00 84.31 204 GLU A N 1
ATOM 1563 C CA . GLU A 1 204 ? -32.224 17.544 28.394 1.00 84.31 204 GLU A CA 1
ATOM 1564 C C . GLU A 1 204 ? -32.880 17.209 27.043 1.00 84.31 204 GLU A C 1
ATOM 1566 O O . GLU A 1 204 ? -33.840 17.872 26.649 1.00 84.31 204 GLU A O 1
ATOM 1571 N N . ARG A 1 205 ? -32.466 16.120 26.375 1.00 85.62 205 ARG A N 1
ATOM 1572 C CA . ARG A 1 205 ? -33.155 15.628 25.165 1.00 85.62 205 ARG A CA 1
ATOM 1573 C C . ARG A 1 205 ? -34.580 15.161 25.461 1.00 85.62 205 ARG A C 1
ATOM 1575 O O . ARG A 1 205 ? -35.504 15.556 24.754 1.00 85.62 205 ARG A O 1
ATOM 1582 N N . LEU A 1 206 ? -34.774 14.380 26.526 1.00 82.19 206 LEU A N 1
ATOM 1583 C CA . LEU A 1 206 ? -36.100 13.895 26.927 1.00 82.19 206 LEU A CA 1
ATOM 1584 C C . LEU A 1 206 ? -37.028 15.038 27.368 1.00 82.19 206 LEU A C 1
ATOM 1586 O O . LEU A 1 206 ? -38.222 15.008 27.072 1.00 82.19 206 LEU A O 1
ATOM 1590 N N . LYS A 1 207 ? -36.503 16.082 28.023 1.00 83.88 207 LYS A N 1
ATOM 1591 C CA . LYS A 1 207 ? -37.289 17.279 28.369 1.00 83.88 207 LYS A CA 1
ATOM 1592 C C . LYS A 1 207 ? -37.787 18.031 27.136 1.00 83.88 207 LYS A C 1
ATOM 1594 O O . LYS A 1 207 ? -38.937 18.470 27.129 1.00 83.88 207 LYS A O 1
ATOM 1599 N N . GLU A 1 208 ? -36.959 18.170 26.102 1.00 88.75 208 GLU A N 1
ATOM 1600 C CA . GLU A 1 208 ? -37.372 18.814 24.850 1.00 88.75 208 GLU A CA 1
ATOM 1601 C C . GLU A 1 208 ? -38.421 17.986 24.092 1.00 88.75 208 GLU A C 1
ATOM 1603 O O . GLU A 1 208 ? -39.394 18.550 23.585 1.00 88.75 208 GLU A O 1
ATOM 1608 N N . GLU A 1 209 ? -38.314 16.653 24.088 1.00 84.69 209 GLU A N 1
ATOM 1609 C CA . GLU A 1 209 ? -39.352 15.786 23.508 1.00 84.69 209 GLU A CA 1
ATOM 1610 C C . GLU A 1 209 ? -40.687 15.894 24.254 1.00 84.69 209 GLU A C 1
ATOM 1612 O O . GLU A 1 209 ? -41.735 16.068 23.627 1.00 84.69 209 GLU A O 1
ATOM 1617 N N . VAL A 1 210 ? -40.665 15.882 25.591 1.00 80.06 210 VAL A N 1
ATOM 1618 C CA . VAL A 1 210 ? -41.878 16.054 26.407 1.00 80.06 210 VAL A CA 1
ATOM 1619 C C . VAL A 1 210 ? -42.517 17.422 26.164 1.00 80.06 210 VAL A C 1
ATOM 1621 O O . VAL A 1 210 ? -43.737 17.515 26.022 1.00 80.06 210 VAL A O 1
ATOM 1624 N N . LYS A 1 211 ? -41.717 18.487 26.048 1.00 84.69 211 LYS A N 1
ATOM 1625 C CA . LYS A 1 211 ? -42.213 19.839 25.759 1.00 84.69 211 LYS A CA 1
ATOM 1626 C C . LYS A 1 211 ? -42.877 19.924 24.384 1.00 84.69 211 LYS A C 1
ATOM 1628 O O . LYS A 1 211 ? -43.922 20.560 24.256 1.00 84.69 211 LYS A O 1
ATOM 1633 N N . ARG A 1 212 ? -42.329 19.246 23.368 1.00 80.81 212 ARG A N 1
ATOM 1634 C CA . ARG A 1 212 ? -42.959 19.158 22.040 1.00 80.81 212 ARG A CA 1
ATOM 1635 C C . ARG A 1 212 ? -44.271 18.381 22.064 1.00 80.81 212 ARG A C 1
ATOM 1637 O O . ARG A 1 212 ? -45.233 18.825 21.445 1.00 80.81 212 ARG A O 1
ATOM 1644 N N . LEU A 1 213 ? -44.337 17.273 22.800 1.00 75.00 213 LEU A N 1
ATOM 1645 C CA . LEU A 1 213 ? -45.567 16.487 22.930 1.00 75.00 213 LEU A CA 1
ATOM 1646 C C . LEU A 1 213 ? -46.664 17.246 23.691 1.00 75.00 213 LEU A C 1
ATOM 1648 O O . LEU A 1 213 ? -47.825 17.184 23.298 1.00 75.00 213 LEU A O 1
ATOM 1652 N N . GLN A 1 214 ? -46.313 18.024 24.719 1.00 69.81 214 GLN A N 1
ATOM 1653 C CA . GLN A 1 214 ? -47.280 18.856 25.446 1.00 69.81 214 GLN A CA 1
ATOM 1654 C C . GLN A 1 214 ? -47.886 19.968 24.577 1.00 69.81 214 GLN A C 1
ATOM 1656 O O . GLN A 1 214 ? -49.071 20.256 24.711 1.00 69.81 214 GLN A O 1
ATOM 1661 N N . ILE A 1 215 ? -47.116 20.556 23.654 1.00 70.06 215 ILE A N 1
ATOM 1662 C CA . ILE A 1 215 ? -47.628 21.568 22.711 1.00 70.06 215 ILE A CA 1
ATOM 1663 C C . ILE A 1 215 ? -48.621 20.947 21.716 1.00 70.06 215 ILE A C 1
ATOM 1665 O O . ILE A 1 215 ? -49.622 21.575 21.386 1.00 70.06 215 ILE A O 1
ATOM 1669 N N . ILE A 1 216 ? -48.385 19.705 21.282 1.00 64.56 216 ILE A N 1
ATOM 1670 C CA . ILE A 1 216 ? -49.276 18.987 20.355 1.00 64.56 216 ILE A CA 1
ATOM 1671 C C . ILE A 1 216 ? -50.596 18.591 21.037 1.00 64.56 216 ILE A C 1
ATOM 1673 O O . ILE A 1 216 ? -51.645 18.632 20.406 1.00 64.56 216 ILE A O 1
ATOM 1677 N N . VAL A 1 217 ? -50.562 18.239 22.326 1.00 64.19 217 VAL A N 1
ATOM 1678 C CA . VAL A 1 217 ? -51.756 17.839 23.098 1.00 64.19 217 VAL A CA 1
ATOM 1679 C C . VAL A 1 217 ? -52.589 19.045 23.574 1.00 64.19 217 VAL A C 1
ATOM 1681 O O . VAL A 1 217 ? -53.754 18.881 23.920 1.00 64.19 217 VAL A O 1
ATOM 1684 N N . ALA A 1 218 ? -52.028 20.259 23.578 1.00 57.44 218 ALA A N 1
ATOM 1685 C CA . ALA A 1 218 ? -52.688 21.472 24.075 1.00 57.44 218 ALA A CA 1
ATOM 1686 C C . ALA A 1 218 ? -53.419 22.309 23.003 1.00 57.44 218 ALA A C 1
ATOM 1688 O O . ALA A 1 218 ? -53.926 23.384 23.329 1.00 57.44 218 ALA A O 1
ATOM 1689 N N . GLN A 1 219 ? -53.489 21.856 21.746 1.00 48.28 219 GLN A N 1
ATOM 1690 C CA . GLN A 1 219 ? -54.367 22.469 20.743 1.00 48.28 219 GLN A CA 1
ATOM 1691 C C . GLN A 1 219 ? -55.721 21.732 20.715 1.00 48.28 219 GLN A C 1
ATOM 1693 O O . GLN A 1 219 ? -55.717 20.530 20.452 1.00 48.28 219 GLN A O 1
ATOM 1698 N N . PRO A 1 220 ? -56.846 22.413 21.018 1.00 54.97 220 PRO A N 1
ATOM 1699 C CA . PRO A 1 220 ? -58.187 21.827 20.964 1.00 54.97 220 PRO A CA 1
ATOM 1700 C C . PRO A 1 220 ? -58.644 21.513 19.535 1.00 54.97 220 PRO A C 1
ATOM 1702 O O . PRO A 1 220 ? -58.208 22.223 18.597 1.00 54.97 220 PRO A O 1
#

InterPro domains:
  IPR002455 GPCR family 3, GABA-B receptor [PTHR10519] (5-209)
  IPR017978 GPCR family 3, C-terminal [PF00003] (4-141)
  IPR017978 GPCR family 3, C-terminal [PS50259] (1-142)

Secondary structure (DSSP, 8-state):
-HHHHHHHHHHHHHHHHHHHHS--EEEEEEEEE-TTSPEEEEEEEE-SSHHHHHHHHHHHHHHHHHHHHHHHHHHHTTTS-TT-TTHHHHHHHHHHHHHHHHHHHHHHHHGGG-HHHHHHHHHHHHHHHHHHHHHHHHHHHHHHHGGGSS-------------------------------------------SHHHHHHHHHHHHHHHHHHHHHHHT--